Protein AF-A0ABD5NK66-F1 (afdb_monomer_lite)

Structure (mmCIF, N/CA/C/O backbone):
data_AF-A0ABD5NK66-F1
#
_entry.id   AF-A0ABD5NK66-F1
#
loop_
_atom_site.group_PDB
_atom_site.id
_atom_site.type_symbol
_atom_site.label_atom_id
_atom_site.label_alt_id
_atom_site.label_comp_id
_atom_site.label_asym_id
_atom_site.label_entity_id
_atom_site.label_seq_id
_atom_site.pdbx_PDB_ins_code
_atom_site.Cartn_x
_atom_site.Cartn_y
_atom_site.Cartn_z
_atom_site.occupancy
_atom_site.B_iso_or_equiv
_atom_site.auth_seq_id
_atom_site.auth_comp_id
_atom_site.auth_asym_id
_atom_site.auth_atom_id
_atom_site.pdbx_PDB_model_num
ATOM 1 N N . MET A 1 1 ? -18.539 -14.019 -8.084 1.00 31.59 1 MET A N 1
ATOM 2 C CA . MET A 1 1 ? -19.326 -12.933 -7.463 1.00 31.59 1 MET A CA 1
ATOM 3 C C . MET A 1 1 ? -18.930 -11.621 -8.118 1.00 31.59 1 MET A C 1
ATOM 5 O O . MET A 1 1 ? -17.747 -11.312 -8.158 1.00 31.59 1 MET A O 1
ATOM 9 N N . LYS A 1 2 ? -19.891 -10.940 -8.753 1.00 26.73 2 LYS A N 1
ATOM 10 C CA . LYS A 1 2 ? -19.693 -9.673 -9.468 1.00 26.73 2 LYS A CA 1
ATOM 11 C C . LYS A 1 2 ? -19.693 -8.529 -8.450 1.00 26.73 2 LYS A C 1
ATOM 13 O O . LYS A 1 2 ? -20.756 -8.149 -7.978 1.00 26.73 2 LYS A O 1
ATOM 18 N N . GLY A 1 3 ? -18.514 -8.020 -8.106 1.00 28.48 3 GLY A N 1
ATOM 19 C CA . GLY A 1 3 ? -18.370 -6.742 -7.409 1.00 28.48 3 GLY A CA 1
ATOM 20 C C . GLY A 1 3 ? -18.445 -5.603 -8.421 1.00 28.48 3 GLY A C 1
ATOM 21 O O . GLY A 1 3 ? -17.411 -5.103 -8.861 1.00 28.48 3 GLY A O 1
ATOM 22 N N . ASP A 1 4 ? -19.660 -5.243 -8.839 1.00 28.89 4 ASP A N 1
ATOM 23 C CA . ASP A 1 4 ? -19.912 -3.992 -9.558 1.00 28.89 4 ASP A CA 1
ATOM 24 C C . ASP A 1 4 ? -19.890 -2.844 -8.540 1.00 28.89 4 ASP A C 1
ATOM 26 O O . ASP A 1 4 ? -20.921 -2.417 -8.020 1.00 28.89 4 ASP A O 1
ATOM 30 N N . TYR A 1 5 ? -18.694 -2.338 -8.238 1.00 35.97 5 TYR A N 1
ATOM 31 C CA . TYR A 1 5 ? -18.551 -1.051 -7.566 1.00 35.97 5 TYR A CA 1
ATOM 32 C C . TYR A 1 5 ? -19.093 0.022 -8.516 1.00 35.97 5 TYR A C 1
ATOM 34 O O . TYR A 1 5 ? -18.533 0.249 -9.589 1.00 35.97 5 TYR A O 1
ATOM 42 N N . ARG A 1 6 ? -20.224 0.649 -8.174 1.00 32.22 6 ARG A N 1
ATOM 43 C CA . ARG A 1 6 ? -20.802 1.749 -8.960 1.00 32.22 6 ARG A CA 1
ATOM 44 C C . ARG A 1 6 ? -19.781 2.889 -9.057 1.00 32.22 6 ARG A C 1
ATOM 46 O O . ARG A 1 6 ? -19.535 3.596 -8.090 1.00 32.22 6 ARG A O 1
ATOM 53 N N . TRP A 1 7 ? -19.221 3.079 -10.250 1.00 38.22 7 TRP A N 1
ATOM 54 C CA . TRP A 1 7 ? -18.174 4.059 -10.592 1.00 38.22 7 TRP A CA 1
ATOM 55 C C . TRP A 1 7 ? -18.632 5.528 -10.630 1.00 38.22 7 TRP A C 1
ATOM 57 O O . TRP A 1 7 ? -17.905 6.379 -11.137 1.00 38.22 7 TRP A O 1
ATOM 67 N N . TRP A 1 8 ? -19.822 5.848 -10.125 1.00 30.81 8 TRP A N 1
ATOM 68 C CA . TRP A 1 8 ? -20.395 7.187 -10.243 1.00 30.81 8 TRP A CA 1
ATOM 69 C C . TRP A 1 8 ? -20.336 7.932 -8.910 1.00 30.81 8 TRP A C 1
ATOM 71 O O . TRP A 1 8 ? -20.695 7.351 -7.885 1.00 30.81 8 TRP A O 1
ATOM 81 N N . PRO A 1 9 ? -1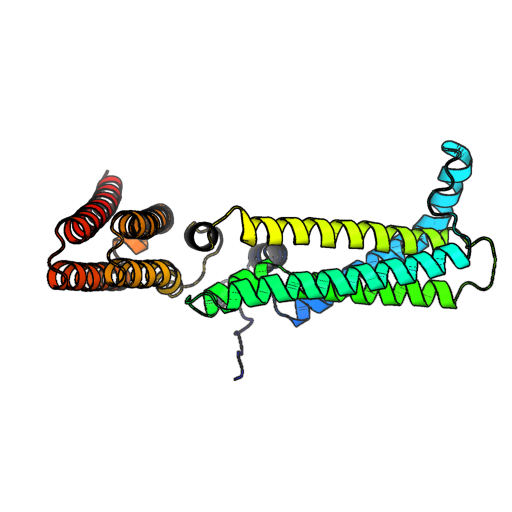9.941 9.218 -8.896 1.00 36.47 9 PRO A N 1
ATOM 82 C CA . PRO A 1 9 ? -20.155 10.055 -7.729 1.00 36.47 9 PRO A CA 1
ATOM 83 C C . PRO A 1 9 ? -21.669 10.179 -7.521 1.00 36.47 9 PRO A C 1
ATOM 85 O O . PRO A 1 9 ? -22.351 10.882 -8.266 1.00 36.47 9 PRO A O 1
ATOM 88 N N . MET A 1 10 ? -22.220 9.471 -6.531 1.00 36.56 10 MET A N 1
ATOM 89 C CA . MET A 1 10 ? -23.572 9.747 -6.046 1.00 36.56 10 MET A CA 1
ATOM 90 C C . MET A 1 10 ? -23.524 11.039 -5.237 1.00 36.56 10 MET A C 1
ATOM 92 O O . MET A 1 10 ? -23.364 11.058 -4.026 1.00 36.56 10 MET A O 1
ATOM 96 N N . GLY A 1 11 ? -23.604 12.124 -5.994 1.00 35.66 11 GLY A N 1
ATOM 97 C CA . GLY A 1 11 ? -23.696 13.500 -5.547 1.00 35.66 11 GLY A CA 1
ATOM 98 C C . GLY A 1 11 ? -24.216 14.369 -6.687 1.00 35.66 11 GLY A C 1
ATOM 99 O O . GLY A 1 11 ? -23.729 15.473 -6.889 1.00 35.66 11 GLY A O 1
ATOM 100 N N . VAL A 1 12 ? -25.175 13.866 -7.473 1.00 36.12 12 VAL A N 1
ATOM 101 C CA . VAL A 1 12 ? -25.980 14.716 -8.358 1.00 36.12 12 VAL A CA 1
ATOM 102 C C . VAL A 1 12 ? -27.092 15.306 -7.492 1.00 36.12 12 VAL A C 1
ATOM 104 O O . VAL A 1 12 ? -28.223 14.831 -7.496 1.00 36.12 12 VAL A O 1
ATOM 107 N N . ARG A 1 13 ? -26.744 16.304 -6.673 1.00 39.62 13 ARG A N 1
ATOM 108 C CA . ARG A 1 13 ? -27.726 17.307 -6.252 1.00 39.62 13 ARG A CA 1
ATOM 109 C C . ARG A 1 13 ? -27.809 18.331 -7.377 1.00 39.62 13 ARG A C 1
ATOM 111 O O . ARG A 1 13 ? -26.791 18.686 -7.961 1.00 39.62 13 ARG A O 1
ATOM 118 N N . GLU A 1 14 ? -29.025 18.734 -7.711 1.00 38.22 14 GLU A N 1
ATOM 119 C CA . GLU A 1 14 ? -29.340 19.711 -8.753 1.00 38.22 14 GLU A CA 1
ATOM 120 C C . GLU A 1 14 ? -28.527 21.003 -8.554 1.00 38.22 14 GLU A C 1
ATOM 122 O O . GLU A 1 14 ? -28.827 21.833 -7.703 1.00 38.22 14 GLU A O 1
ATOM 127 N N . GLY A 1 15 ? -27.439 21.139 -9.309 1.00 44.19 15 GLY A N 1
ATOM 128 C CA . GLY A 1 15 ? -26.499 22.253 -9.224 1.00 44.19 15 GLY A CA 1
ATOM 129 C C . GLY A 1 15 ? -25.172 21.829 -9.840 1.00 44.19 15 GLY A C 1
ATOM 130 O O . GLY A 1 15 ? -24.575 20.861 -9.389 1.00 44.19 15 GLY A O 1
ATOM 131 N N . GLY A 1 16 ? -24.771 22.497 -10.926 1.00 43.53 16 GLY A N 1
ATOM 132 C CA . GLY A 1 16 ? -23.663 22.141 -11.824 1.00 43.53 16 GLY A CA 1
ATOM 133 C C . GLY A 1 16 ? -22.494 21.363 -11.206 1.00 43.53 16 GLY A C 1
ATOM 134 O O . GLY A 1 16 ? -21.946 21.746 -10.178 1.00 43.53 16 GLY A O 1
ATOM 135 N N . VAL A 1 17 ? -22.082 20.289 -11.887 1.00 50.88 17 VAL A N 1
ATOM 136 C CA . VAL A 1 17 ? -20.908 19.485 -11.525 1.00 50.88 17 VAL A CA 1
ATOM 137 C C . VAL A 1 17 ? -19.682 20.394 -11.443 1.00 50.88 17 VAL A C 1
ATOM 139 O O . VAL A 1 17 ? -19.185 20.871 -12.465 1.00 50.88 17 VAL A O 1
ATOM 142 N N . ASP A 1 18 ? -19.178 20.618 -10.231 1.00 62.84 18 ASP A N 1
ATOM 143 C CA . ASP A 1 18 ? -17.905 21.298 -10.027 1.00 62.84 18 ASP A CA 1
ATOM 144 C C . ASP A 1 18 ? -16.766 20.366 -10.465 1.00 62.84 18 ASP A C 1
ATOM 146 O O . ASP A 1 18 ? -16.257 19.530 -9.712 1.00 62.84 18 ASP A O 1
ATOM 150 N N . VAL A 1 19 ? -16.388 20.499 -11.736 1.00 60.00 19 VAL A N 1
ATOM 151 C CA . VAL A 1 19 ? -15.352 19.701 -12.404 1.00 60.00 19 VAL A CA 1
ATOM 152 C C . VAL A 1 19 ? -14.024 19.739 -11.636 1.00 60.00 19 VAL A C 1
ATOM 154 O O . VAL A 1 19 ? -13.287 18.750 -11.649 1.00 60.00 19 VAL A O 1
ATOM 157 N N . LYS A 1 20 ? -13.719 20.830 -10.916 1.00 61.47 20 LYS A N 1
ATOM 158 C CA . LYS A 1 20 ? -12.489 20.933 -10.115 1.00 61.47 20 LYS A CA 1
ATOM 159 C C . LYS A 1 20 ? -12.523 20.006 -8.906 1.00 61.47 20 LYS A C 1
ATOM 161 O O . LYS A 1 20 ? -11.521 19.347 -8.626 1.00 61.47 20 LYS A O 1
ATOM 166 N N . ASN A 1 21 ? -13.666 19.900 -8.232 1.00 64.25 21 ASN A N 1
ATOM 167 C CA . ASN A 1 21 ? -13.828 18.986 -7.103 1.00 64.25 21 ASN A CA 1
ATOM 168 C C . ASN A 1 21 ? -13.815 17.525 -7.560 1.00 64.25 21 ASN A C 1
ATOM 170 O O . ASN A 1 21 ? -13.152 16.700 -6.932 1.00 64.25 21 ASN A O 1
ATOM 174 N N . VAL A 1 22 ? -14.428 17.214 -8.706 1.00 65.19 22 VAL A N 1
ATOM 175 C CA . VAL A 1 22 ? -14.367 15.864 -9.295 1.00 65.19 22 VAL A CA 1
ATOM 176 C C . VAL A 1 22 ? -12.927 15.474 -9.637 1.00 65.19 22 VAL A C 1
ATOM 178 O O . VAL A 1 22 ? -12.486 14.384 -9.273 1.00 65.19 22 VAL A O 1
ATOM 181 N N . PHE A 1 23 ? -12.164 16.364 -10.279 1.00 68.88 23 PHE A N 1
ATOM 182 C CA . PHE A 1 23 ? -10.768 16.091 -10.624 1.00 68.88 23 PHE A CA 1
ATOM 183 C C . PHE A 1 23 ? -9.874 15.963 -9.386 1.00 68.88 23 PHE A C 1
ATOM 185 O O . PHE A 1 23 ? -9.045 15.060 -9.326 1.00 68.88 23 PHE A O 1
ATOM 192 N N . ARG A 1 24 ? -10.061 16.818 -8.372 1.00 70.31 24 ARG A N 1
ATOM 193 C CA . ARG A 1 24 ? -9.312 16.746 -7.109 1.00 70.31 24 ARG A CA 1
ATOM 194 C C . ARG A 1 24 ? -9.563 15.424 -6.384 1.00 70.31 24 ARG A C 1
ATOM 196 O O . ARG A 1 24 ? -8.605 14.767 -5.987 1.00 70.31 24 ARG A O 1
ATOM 203 N N . VAL A 1 25 ? -10.824 15.009 -6.252 1.00 63.12 25 VAL A N 1
ATOM 204 C CA . VAL A 1 25 ? -11.190 13.724 -5.632 1.00 63.12 25 VAL A CA 1
ATOM 205 C C . VAL A 1 25 ? -10.627 12.558 -6.440 1.00 63.12 25 VAL A C 1
ATOM 207 O O . VAL A 1 25 ? -10.070 11.622 -5.869 1.00 63.12 25 VAL A O 1
ATOM 210 N N . TRP A 1 26 ? -10.706 12.625 -7.770 1.00 68.31 26 TRP A N 1
ATOM 211 C CA . TRP A 1 26 ? -10.137 11.605 -8.646 1.00 68.31 26 TRP A CA 1
ATOM 212 C C . TRP A 1 26 ? -8.611 11.508 -8.514 1.00 68.31 26 TRP A C 1
ATOM 214 O O . TRP A 1 26 ? -8.086 10.410 -8.355 1.00 68.31 26 TRP A O 1
ATOM 224 N N . ALA A 1 27 ? -7.902 12.638 -8.495 1.00 66.88 27 ALA A N 1
ATOM 225 C CA . ALA A 1 27 ? -6.451 12.693 -8.331 1.00 66.88 27 ALA A CA 1
ATOM 226 C C . ALA A 1 27 ? -6.002 12.202 -6.946 1.00 66.88 27 ALA A C 1
ATOM 228 O O . ALA A 1 27 ? -5.020 11.473 -6.844 1.00 66.88 27 ALA A O 1
ATOM 229 N N . LEU A 1 28 ? -6.740 12.536 -5.884 1.00 63.66 28 LEU A N 1
ATOM 230 C CA . LEU A 1 28 ? -6.479 12.040 -4.528 1.00 63.66 28 LEU A CA 1
ATOM 231 C C . LEU A 1 28 ? -6.711 10.529 -4.416 1.00 63.66 28 LEU A C 1
ATOM 233 O O . LEU A 1 28 ? -5.889 9.818 -3.836 1.00 63.66 28 LEU A O 1
ATOM 237 N N . ARG A 1 29 ? -7.790 10.017 -5.019 1.00 62.88 29 ARG A N 1
ATOM 238 C CA . ARG A 1 29 ? -8.051 8.572 -5.103 1.00 62.88 29 ARG A CA 1
ATOM 239 C C . ARG A 1 29 ? -6.977 7.857 -5.925 1.00 62.88 29 ARG A C 1
ATOM 241 O O . ARG A 1 29 ? -6.483 6.818 -5.495 1.00 62.88 29 ARG A O 1
ATOM 248 N N . ALA A 1 30 ? -6.552 8.444 -7.047 1.00 65.38 30 ALA A N 1
ATOM 249 C CA . ALA A 1 30 ? -5.428 7.971 -7.855 1.00 65.38 30 ALA A CA 1
ATOM 250 C C . ALA A 1 30 ? -4.125 7.912 -7.040 1.00 65.38 30 ALA A C 1
ATOM 252 O O . ALA A 1 30 ? -3.440 6.890 -7.018 1.00 65.38 30 ALA A O 1
ATOM 253 N N . TRP A 1 31 ? -3.820 8.980 -6.302 1.00 62.09 31 TRP A N 1
ATOM 254 C CA . TRP A 1 31 ? -2.642 9.077 -5.446 1.00 62.09 31 TRP A CA 1
ATOM 255 C C . TRP A 1 31 ? -2.621 7.996 -4.357 1.00 62.09 31 TRP A C 1
ATOM 257 O O . TRP A 1 31 ? -1.609 7.307 -4.188 1.00 62.09 31 TRP A O 1
ATOM 267 N N . LYS A 1 32 ? -3.755 7.790 -3.673 1.00 58.72 32 LYS A N 1
ATOM 268 C CA . LYS A 1 32 ? -3.901 6.795 -2.598 1.00 58.72 32 LYS A CA 1
ATOM 269 C C . LYS A 1 32 ? -4.143 5.355 -3.092 1.00 58.72 32 LYS A C 1
ATOM 271 O O . LYS A 1 32 ? -4.262 4.464 -2.262 1.00 58.72 32 LYS A O 1
ATOM 276 N N . GLY A 1 33 ? -4.181 5.081 -4.401 1.00 58.09 33 GLY A N 1
ATOM 277 C CA . GLY A 1 33 ? -4.367 3.712 -4.920 1.00 58.09 33 GLY A CA 1
ATOM 278 C C . GLY A 1 33 ? -5.821 3.215 -4.964 1.00 58.09 33 GLY A C 1
ATOM 279 O O . GLY A 1 33 ? -6.067 2.050 -5.274 1.00 58.09 33 GLY A O 1
ATOM 280 N N . LEU A 1 34 ? -6.790 4.087 -4.671 1.00 64.00 34 LEU A N 1
ATOM 281 C CA . LEU A 1 34 ? -8.223 3.783 -4.581 1.00 64.00 34 LEU A CA 1
ATOM 282 C C . LEU A 1 34 ? -8.890 3.856 -5.964 1.00 64.00 34 LEU A C 1
ATOM 284 O O . LEU A 1 34 ? -9.749 4.699 -6.227 1.00 64.00 34 LEU A O 1
ATOM 288 N N . TYR A 1 35 ? -8.447 3.004 -6.885 1.00 67.75 35 TYR A N 1
ATOM 289 C CA . TYR A 1 35 ? -8.928 2.971 -8.266 1.00 67.75 35 TYR A CA 1
ATOM 290 C C . TYR A 1 35 ? -9.104 1.535 -8.786 1.00 67.75 35 TYR A C 1
ATOM 292 O O . TYR A 1 35 ? -8.644 0.562 -8.186 1.00 67.75 35 TYR A O 1
ATOM 300 N N . SER A 1 36 ? -9.787 1.392 -9.929 1.00 69.81 36 SER A N 1
ATOM 301 C CA . SER A 1 36 ? -10.088 0.082 -10.524 1.00 69.81 36 SER A CA 1
ATOM 302 C C . SER A 1 36 ? -8.825 -0.706 -10.866 1.00 69.81 36 SER A C 1
ATOM 304 O O . SER A 1 36 ? -7.799 -0.140 -11.241 1.00 69.81 36 SER A O 1
ATOM 306 N N . ARG A 1 37 ? -8.916 -2.039 -10.859 1.00 72.56 37 ARG A N 1
ATOM 307 C CA . ARG A 1 37 ? -7.818 -2.907 -11.326 1.00 72.56 37 ARG A CA 1
ATOM 308 C C . ARG A 1 37 ? -7.348 -2.532 -12.739 1.00 72.56 37 ARG A C 1
ATOM 310 O O . ARG A 1 37 ? -6.151 -2.507 -13.004 1.00 72.56 37 ARG A O 1
ATOM 317 N N . TRP A 1 38 ? -8.290 -2.180 -13.615 1.00 74.69 38 TRP A N 1
ATOM 318 C CA . TRP A 1 38 ? -8.017 -1.726 -14.981 1.00 74.69 38 TRP A CA 1
ATOM 319 C C . TRP A 1 38 ? -7.269 -0.395 -15.030 1.00 74.69 38 TRP A C 1
ATOM 321 O O . TRP A 1 38 ? -6.354 -0.248 -15.833 1.00 74.69 38 TRP A O 1
ATOM 331 N N . MET A 1 39 ? -7.611 0.547 -14.150 1.00 77.19 39 MET A N 1
ATOM 332 C CA . MET A 1 39 ? -6.903 1.820 -14.031 1.00 77.19 39 MET A CA 1
ATOM 333 C C . MET A 1 39 ? -5.476 1.600 -13.528 1.00 77.19 39 MET A C 1
ATOM 335 O O . MET A 1 39 ? -4.551 2.177 -14.080 1.00 77.19 39 MET A O 1
ATOM 339 N N . GLY A 1 40 ? -5.271 0.709 -12.554 1.00 78.12 40 GLY A N 1
ATOM 340 C CA . GLY A 1 40 ? -3.926 0.346 -12.094 1.00 78.12 40 GLY A CA 1
ATOM 341 C C . GLY A 1 40 ? -3.061 -0.230 -13.200 1.00 78.12 40 GLY A C 1
ATOM 342 O O . GLY A 1 40 ? -1.926 0.200 -13.389 1.00 78.12 40 GLY A O 1
ATOM 343 N N . LEU A 1 41 ? -3.625 -1.156 -13.976 1.00 84.44 41 LEU A N 1
ATOM 344 C CA . LEU A 1 41 ? -2.951 -1.721 -15.139 1.00 84.44 41 LEU A CA 1
ATOM 345 C C . LEU A 1 41 ? -2.621 -0.636 -16.171 1.00 84.44 41 LEU A C 1
ATOM 347 O O . LEU A 1 41 ? -1.486 -0.561 -16.635 1.00 84.44 41 LEU A O 1
ATOM 351 N N . PHE A 1 42 ? -3.585 0.232 -16.488 1.00 86.75 42 PHE A N 1
ATOM 352 C CA . PHE A 1 42 ? -3.388 1.343 -17.415 1.00 86.75 42 PHE A CA 1
ATOM 353 C C . PHE A 1 42 ? -2.284 2.299 -16.947 1.00 86.75 42 PHE A C 1
ATOM 355 O O . PHE A 1 42 ? -1.414 2.648 -17.743 1.00 86.75 42 PHE A O 1
ATOM 362 N N . LEU A 1 43 ? -2.280 2.688 -15.669 1.00 86.69 43 LEU A N 1
ATOM 363 C CA . LEU A 1 43 ? -1.278 3.582 -15.086 1.00 86.69 43 LEU A CA 1
ATOM 364 C C . LEU A 1 43 ? 0.121 2.962 -15.134 1.00 86.69 43 LEU A C 1
ATOM 366 O O . LEU A 1 43 ? 1.058 3.617 -15.586 1.00 86.69 43 LEU A O 1
ATOM 370 N N . GLY A 1 44 ? 0.254 1.690 -14.747 1.00 87.62 44 GLY A N 1
ATOM 371 C CA . GLY A 1 44 ? 1.535 0.983 -14.760 1.00 87.62 44 GLY A CA 1
ATOM 372 C C . GLY A 1 44 ? 2.108 0.840 -16.171 1.00 87.62 44 GLY A C 1
ATOM 373 O O . GLY A 1 44 ? 3.273 1.163 -16.410 1.00 87.62 44 GLY A O 1
ATOM 374 N N . VAL A 1 45 ? 1.274 0.427 -17.133 1.00 91.94 45 VAL A N 1
ATOM 375 C CA . VAL A 1 45 ? 1.665 0.337 -18.551 1.00 91.94 45 VAL A CA 1
ATOM 376 C C . VAL A 1 45 ? 2.042 1.711 -19.107 1.00 91.94 45 VAL A C 1
ATOM 378 O O . VAL A 1 45 ? 3.081 1.849 -19.753 1.00 91.94 45 VAL A O 1
ATOM 381 N N . SER A 1 46 ? 1.231 2.736 -18.836 1.00 92.69 46 SER A N 1
ATOM 382 C CA . SER A 1 46 ? 1.475 4.100 -19.317 1.00 92.69 46 SER A CA 1
ATOM 383 C C . SER A 1 46 ? 2.779 4.662 -18.765 1.00 92.69 46 SER A C 1
ATOM 385 O O . SER A 1 46 ? 3.546 5.255 -19.517 1.00 92.69 46 SER A O 1
ATOM 387 N N . LEU A 1 47 ? 3.079 4.429 -17.485 1.00 92.06 47 LEU A N 1
ATOM 388 C CA . LEU A 1 47 ? 4.332 4.865 -16.873 1.00 92.06 47 LEU A CA 1
ATOM 389 C C . LEU A 1 47 ? 5.552 4.226 -17.554 1.00 92.06 47 LEU A C 1
ATOM 391 O O . LEU A 1 47 ? 6.506 4.932 -17.875 1.00 92.06 47 LEU A O 1
ATOM 395 N N . ALA A 1 48 ? 5.511 2.917 -17.829 1.00 94.06 48 ALA A N 1
ATOM 396 C CA . ALA A 1 48 ? 6.593 2.221 -18.529 1.00 94.06 48 ALA A CA 1
ATOM 397 C C . ALA A 1 48 ? 6.796 2.766 -19.950 1.00 94.06 48 ALA A C 1
ATOM 399 O O . ALA A 1 48 ? 7.923 3.037 -20.362 1.00 94.06 48 ALA A O 1
ATOM 400 N N . LEU A 1 49 ? 5.703 2.979 -20.688 1.00 94.75 49 LEU A N 1
ATOM 401 C CA . LEU A 1 49 ? 5.750 3.545 -22.036 1.00 94.75 49 LEU A CA 1
ATOM 402 C C . LEU A 1 49 ? 6.294 4.975 -22.042 1.00 94.75 49 LEU A C 1
ATOM 404 O O . LEU A 1 49 ? 7.140 5.295 -22.874 1.00 94.75 49 LEU A O 1
ATOM 408 N N . LEU A 1 50 ? 5.846 5.819 -21.110 1.00 94.25 50 LEU A N 1
ATOM 409 C CA . LEU A 1 50 ? 6.304 7.201 -20.987 1.00 94.25 50 LEU A CA 1
ATOM 410 C C . LEU A 1 50 ? 7.790 7.266 -20.640 1.00 94.25 50 LEU A C 1
ATOM 412 O O . LEU A 1 50 ? 8.522 8.001 -21.295 1.00 94.25 50 LEU A O 1
ATOM 416 N N . LEU A 1 51 ? 8.257 6.471 -19.673 1.00 92.12 51 LEU A N 1
ATOM 417 C CA . LEU A 1 51 ? 9.677 6.419 -19.312 1.00 92.12 51 LEU A CA 1
ATOM 418 C C . LEU A 1 51 ? 10.539 5.861 -20.448 1.00 92.12 51 LEU A C 1
ATOM 420 O O . LEU A 1 51 ? 11.612 6.398 -20.722 1.00 92.12 51 LEU A O 1
ATOM 424 N N . GLY A 1 52 ? 10.059 4.833 -21.151 1.00 90.19 52 GLY A N 1
ATOM 425 C CA . GLY A 1 52 ? 10.730 4.291 -22.329 1.00 90.19 52 GLY A CA 1
ATOM 426 C C . GLY A 1 52 ? 10.832 5.314 -23.464 1.00 90.19 52 GLY A C 1
ATOM 427 O O . GLY A 1 52 ? 11.913 5.524 -24.010 1.00 90.19 52 GLY A O 1
ATOM 428 N N . ALA A 1 53 ? 9.733 6.000 -23.790 1.00 91.62 53 ALA A N 1
ATOM 429 C CA . ALA A 1 53 ? 9.709 7.044 -24.813 1.00 91.62 53 ALA A CA 1
ATOM 430 C C . ALA A 1 53 ? 10.595 8.236 -24.427 1.00 91.62 53 ALA A C 1
ATOM 432 O O . ALA A 1 53 ? 11.374 8.720 -25.244 1.00 91.62 53 ALA A O 1
ATOM 433 N N . PHE A 1 54 ? 10.524 8.672 -23.171 1.00 91.06 54 PHE A N 1
ATOM 434 C CA . PHE A 1 54 ? 11.353 9.744 -22.634 1.00 91.06 54 PHE A CA 1
ATOM 435 C C . PHE A 1 54 ? 12.845 9.403 -22.711 1.00 91.06 54 PHE A C 1
ATOM 437 O O . PHE A 1 54 ? 13.629 10.196 -23.232 1.00 91.06 54 PHE A O 1
ATOM 444 N N . GLY A 1 55 ? 13.238 8.202 -22.276 1.00 87.31 55 GLY A N 1
ATOM 445 C CA . GLY A 1 55 ? 14.619 7.728 -22.379 1.00 87.31 55 GLY A CA 1
ATOM 446 C C . GLY A 1 55 ? 15.096 7.612 -23.828 1.00 87.31 55 GLY A C 1
ATOM 447 O O . GLY A 1 55 ? 16.228 7.979 -24.133 1.00 87.31 55 GLY A O 1
ATOM 448 N N . TYR A 1 56 ? 14.232 7.166 -24.742 1.00 88.19 56 TYR A N 1
ATOM 449 C CA . TYR A 1 56 ? 14.551 7.100 -26.168 1.00 88.19 56 TYR A CA 1
ATOM 450 C C . TYR A 1 56 ? 14.791 8.493 -26.772 1.00 88.19 56 TYR A C 1
ATOM 452 O O . TYR A 1 56 ? 15.783 8.700 -27.470 1.00 88.19 56 TYR A O 1
ATOM 460 N N . LEU A 1 57 ? 13.918 9.461 -26.467 1.00 90.00 57 LEU A N 1
ATOM 461 C CA . LEU A 1 57 ? 14.005 10.836 -26.971 1.00 90.00 57 LEU A CA 1
ATOM 462 C C . LEU A 1 57 ? 15.209 11.598 -26.404 1.00 90.00 57 LEU A C 1
ATOM 464 O O . LEU A 1 57 ? 15.869 12.330 -27.138 1.00 90.00 57 LEU A O 1
ATOM 468 N N . LEU A 1 58 ? 15.511 11.424 -25.115 1.00 86.94 58 LEU A N 1
ATOM 469 C CA . LEU A 1 58 ? 16.641 12.096 -24.469 1.00 86.94 58 LEU A CA 1
ATOM 470 C C . LEU A 1 58 ? 17.982 11.398 -24.685 1.00 86.94 58 LEU A C 1
ATOM 472 O O . LEU A 1 58 ? 19.020 12.031 -24.511 1.00 86.94 58 LEU A O 1
ATOM 476 N N . GLY A 1 59 ? 17.987 10.125 -25.078 1.00 82.44 59 GLY A N 1
ATOM 477 C CA . GLY A 1 59 ? 19.200 9.330 -25.259 1.00 82.44 59 GLY A CA 1
ATOM 478 C C . GLY A 1 59 ? 20.297 9.994 -26.096 1.00 82.44 59 GLY A C 1
ATOM 479 O O . GLY A 1 59 ? 21.449 9.972 -25.663 1.00 82.44 59 GLY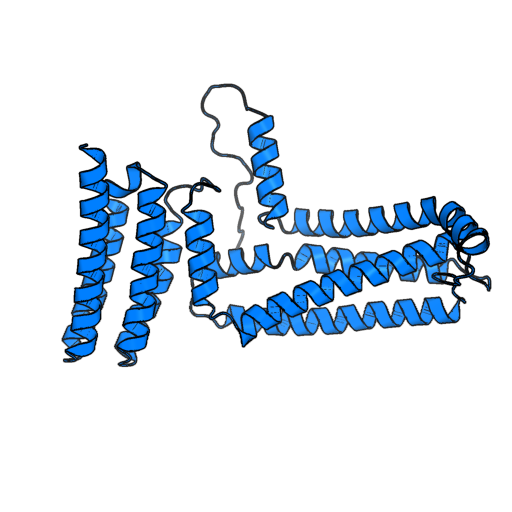 A O 1
ATOM 480 N N . PRO A 1 60 ? 19.992 10.620 -27.248 1.00 82.94 60 PRO A N 1
ATOM 481 C CA . PRO A 1 60 ? 20.990 11.342 -28.034 1.00 82.94 60 PRO A CA 1
ATOM 482 C C . PRO A 1 60 ? 21.589 12.548 -27.291 1.00 82.94 60 PRO A C 1
ATOM 484 O O . PRO A 1 60 ? 22.805 12.715 -27.281 1.00 82.94 60 PRO A O 1
ATOM 487 N N . ILE A 1 61 ? 20.748 13.346 -26.624 1.00 83.88 61 ILE A N 1
ATOM 488 C CA . ILE A 1 61 ? 21.150 14.565 -25.898 1.00 83.88 61 ILE A CA 1
ATOM 489 C C . ILE A 1 61 ? 22.006 14.198 -24.681 1.00 83.88 61 ILE A C 1
ATOM 491 O O . ILE A 1 61 ? 23.086 14.745 -24.468 1.00 83.88 61 ILE A O 1
ATOM 495 N N . VAL A 1 62 ? 21.541 13.223 -23.900 1.00 76.25 62 VAL A N 1
ATOM 496 C CA . VAL A 1 62 ? 22.237 12.717 -22.714 1.00 76.25 62 VAL A CA 1
ATOM 497 C C . VAL A 1 62 ? 23.537 12.022 -23.111 1.00 76.25 62 VAL A C 1
ATOM 499 O O . VAL A 1 62 ? 24.557 12.232 -22.466 1.00 76.25 62 VAL A O 1
ATOM 502 N N . GLY A 1 63 ? 23.539 11.244 -24.196 1.00 71.44 63 GLY A N 1
ATOM 503 C CA . GLY A 1 63 ? 24.745 10.597 -24.710 1.00 71.44 63 GLY A CA 1
ATOM 504 C C . GLY A 1 63 ? 25.823 11.591 -25.131 1.00 71.44 63 GLY A C 1
ATOM 505 O O . GLY A 1 63 ? 27.001 11.344 -24.878 1.00 71.44 63 GLY A O 1
ATOM 506 N N . GLN A 1 64 ? 25.429 12.723 -25.715 1.00 73.12 64 GLN A N 1
ATOM 507 C CA . GLN A 1 64 ? 26.349 13.807 -26.042 1.00 73.12 64 GLN A CA 1
ATOM 508 C C . GLN A 1 64 ? 26.901 14.472 -24.772 1.00 73.12 64 GLN A C 1
ATOM 510 O O . GLN A 1 64 ? 28.115 14.539 -24.590 1.00 73.12 64 GLN A O 1
ATOM 515 N N . PHE A 1 65 ? 26.024 14.858 -23.843 1.00 75.56 65 PHE A N 1
ATOM 516 C CA . PHE A 1 65 ? 26.412 15.512 -22.591 1.00 75.56 65 PHE A CA 1
ATOM 517 C C . PHE A 1 65 ? 27.321 14.640 -21.708 1.00 75.56 65 PHE A C 1
ATOM 519 O O . PHE A 1 65 ? 28.295 15.123 -21.136 1.00 75.56 65 PHE A O 1
ATOM 526 N N . ILE A 1 66 ? 27.038 13.338 -21.614 1.00 68.75 66 ILE A N 1
ATOM 527 C CA . ILE A 1 66 ? 27.830 12.388 -20.825 1.00 68.75 66 ILE A CA 1
ATOM 528 C C . ILE A 1 66 ? 29.237 12.212 -21.417 1.00 68.75 66 ILE A C 1
ATOM 530 O O . ILE A 1 66 ? 30.215 12.217 -20.664 1.00 68.75 66 ILE A O 1
ATOM 534 N N . ARG A 1 67 ? 29.350 12.091 -22.750 1.00 65.69 67 ARG A N 1
ATOM 535 C CA . ARG A 1 67 ? 30.645 11.952 -23.438 1.00 65.69 67 ARG A CA 1
ATOM 536 C C . ARG A 1 67 ? 31.491 13.216 -23.347 1.00 65.69 67 ARG A C 1
ATOM 538 O O . ARG A 1 67 ? 32.697 13.106 -23.163 1.00 65.69 67 ARG A O 1
ATOM 545 N N . GLU A 1 68 ? 30.873 14.384 -23.490 1.00 67.62 68 GLU A N 1
ATOM 546 C CA . GLU A 1 68 ? 31.583 15.666 -23.565 1.00 67.62 68 GLU A CA 1
ATOM 547 C C . GLU A 1 68 ? 31.860 16.285 -22.185 1.00 67.62 68 GLU A C 1
ATOM 549 O O . GLU A 1 68 ? 32.890 16.927 -22.005 1.00 67.62 68 GLU A O 1
ATOM 554 N N . GLY A 1 69 ? 30.967 16.097 -21.207 1.00 58.66 69 GLY A N 1
ATOM 555 C CA . GLY A 1 69 ? 31.005 16.830 -19.935 1.00 58.66 69 GLY A CA 1
ATOM 556 C C . GLY A 1 69 ? 31.450 16.030 -18.711 1.00 58.66 69 GLY A C 1
ATOM 557 O O . GLY A 1 69 ? 32.039 16.603 -17.799 1.00 58.66 69 GLY A O 1
ATOM 558 N N . LEU A 1 70 ? 31.159 14.725 -18.654 1.00 60.78 70 LEU A N 1
ATOM 559 C CA . LEU A 1 70 ? 31.351 13.930 -17.430 1.00 60.78 70 LEU A CA 1
ATOM 560 C C . LEU A 1 70 ? 32.364 12.792 -17.582 1.00 60.78 70 LEU A C 1
ATOM 562 O O . LEU A 1 70 ? 32.837 12.274 -16.572 1.00 60.78 70 LEU A O 1
ATOM 566 N N . SER A 1 71 ? 32.732 12.393 -18.807 1.00 59.59 71 SER A N 1
ATOM 567 C CA . SER A 1 71 ? 33.616 11.234 -19.072 1.00 59.59 71 SER A CA 1
ATOM 568 C C . SER A 1 71 ? 33.158 9.934 -18.378 1.00 59.59 71 SER A C 1
ATOM 570 O O . SER A 1 71 ? 33.930 8.996 -18.185 1.00 59.59 71 SER A O 1
ATOM 572 N N . LEU A 1 72 ? 31.878 9.860 -18.010 1.00 59.75 72 LEU A N 1
ATOM 573 C CA . LEU A 1 72 ? 31.246 8.687 -17.419 1.00 59.75 72 LEU A CA 1
ATOM 574 C C . LEU A 1 72 ? 30.704 7.803 -18.548 1.00 59.75 72 LEU A C 1
ATOM 576 O O . LEU A 1 72 ? 30.153 8.307 -19.513 1.00 59.75 72 LEU A O 1
ATOM 580 N N . ASN A 1 73 ? 30.808 6.480 -18.439 1.00 64.00 73 ASN A N 1
ATOM 581 C CA . ASN A 1 73 ? 30.238 5.541 -19.425 1.00 64.00 73 ASN A CA 1
ATOM 582 C C . ASN A 1 73 ? 28.891 4.957 -18.957 1.00 64.00 73 ASN A C 1
ATOM 584 O O . ASN A 1 73 ? 28.553 3.810 -19.239 1.00 64.00 73 ASN A O 1
ATOM 588 N N . ILE A 1 74 ? 28.105 5.737 -18.212 1.00 64.88 74 ILE A N 1
ATOM 589 C CA . ILE A 1 74 ? 26.813 5.282 -17.688 1.00 64.88 74 ILE A CA 1
ATOM 590 C C . ILE A 1 74 ? 25.828 5.152 -18.864 1.00 64.88 74 ILE A C 1
ATOM 592 O O . ILE A 1 74 ? 25.713 6.059 -19.686 1.00 64.88 74 ILE A O 1
ATOM 596 N N . PHE A 1 75 ? 25.134 4.011 -18.947 1.00 69.06 75 PHE A N 1
ATOM 597 C CA . PHE A 1 75 ? 24.201 3.632 -20.025 1.00 69.06 75 PHE A CA 1
ATOM 598 C C . PHE A 1 75 ? 24.822 3.350 -21.403 1.00 69.06 75 PHE A C 1
ATOM 600 O O . PHE A 1 75 ? 24.091 3.178 -22.383 1.00 69.06 75 PHE A O 1
ATOM 607 N N . ASN A 1 76 ? 26.152 3.270 -21.494 1.00 76.38 76 ASN A N 1
ATOM 608 C CA . ASN A 1 76 ? 26.842 2.784 -22.684 1.00 76.38 76 ASN A CA 1
ATOM 609 C C . ASN A 1 76 ? 27.042 1.270 -22.556 1.00 76.38 76 ASN A C 1
ATOM 611 O O . ASN A 1 76 ? 28.020 0.821 -21.969 1.00 76.38 76 ASN A O 1
ATOM 615 N N . PHE A 1 77 ? 26.072 0.502 -23.047 1.00 79.88 77 PHE A N 1
ATOM 616 C CA . PHE A 1 77 ? 26.076 -0.952 -22.925 1.00 79.88 77 PHE A CA 1
ATOM 617 C C . PHE A 1 77 ? 26.652 -1.619 -24.177 1.00 79.88 77 PHE A C 1
ATOM 619 O O . PHE A 1 77 ? 26.447 -1.182 -25.312 1.00 79.88 77 PHE A O 1
ATOM 626 N N . SER A 1 78 ? 27.323 -2.743 -23.990 1.00 87.06 78 SER A N 1
ATOM 627 C CA . SER A 1 78 ? 27.420 -3.786 -25.000 1.00 87.06 78 SER A CA 1
ATOM 628 C C . SER A 1 78 ? 26.083 -4.526 -25.114 1.00 87.06 78 SER A C 1
ATOM 630 O O . SER A 1 78 ? 25.211 -4.461 -24.243 1.00 87.06 78 SER A O 1
ATOM 632 N N . ARG A 1 79 ? 25.902 -5.258 -26.214 1.00 85.50 79 ARG A N 1
ATOM 633 C CA . ARG A 1 79 ? 24.699 -6.074 -26.409 1.00 85.50 79 ARG A CA 1
ATOM 634 C C . ARG A 1 79 ? 24.574 -7.150 -25.325 1.00 85.50 79 ARG A C 1
ATOM 636 O O . ARG A 1 79 ? 23.466 -7.414 -24.869 1.00 85.50 79 ARG A O 1
ATOM 643 N N . ASP A 1 80 ? 25.696 -7.722 -24.897 1.00 87.56 80 ASP A N 1
ATOM 644 C CA . ASP A 1 80 ? 25.725 -8.775 -23.879 1.00 87.56 80 ASP A CA 1
ATOM 645 C C . ASP A 1 80 ? 25.358 -8.223 -22.496 1.00 87.56 80 ASP A C 1
ATOM 647 O O . ASP A 1 80 ? 24.581 -8.842 -21.772 1.00 87.56 80 ASP A O 1
ATOM 651 N N . GLU A 1 81 ? 25.806 -7.007 -22.166 1.00 86.94 81 GLU A N 1
ATOM 652 C CA . GLU A 1 81 ? 25.375 -6.297 -20.954 1.00 86.94 81 GLU A CA 1
ATOM 653 C C . GLU A 1 81 ? 23.877 -5.971 -20.980 1.00 86.94 81 GLU A C 1
ATOM 655 O O . GLU A 1 81 ? 23.207 -6.085 -19.956 1.00 86.94 81 GLU A O 1
ATOM 660 N N . LEU A 1 82 ? 23.317 -5.621 -22.144 1.00 86.94 82 LEU A N 1
ATOM 661 C CA . LEU A 1 82 ? 21.880 -5.370 -22.284 1.00 86.94 82 LEU A CA 1
ATOM 662 C C . LEU A 1 82 ? 21.047 -6.659 -22.128 1.00 86.94 82 LEU A C 1
ATOM 664 O O . LEU A 1 82 ? 19.980 -6.633 -21.514 1.00 86.94 82 LEU A O 1
ATOM 668 N N . ILE A 1 83 ? 21.543 -7.794 -22.637 1.00 89.62 83 ILE A N 1
ATOM 669 C CA . ILE A 1 83 ? 20.940 -9.121 -22.418 1.00 89.62 83 ILE A CA 1
ATOM 670 C C . ILE A 1 83 ? 20.987 -9.484 -20.930 1.00 89.62 83 ILE A C 1
ATOM 672 O O . ILE A 1 83 ? 19.978 -9.912 -20.368 1.00 89.62 83 ILE A O 1
ATOM 676 N N . ALA A 1 84 ? 22.136 -9.285 -20.280 1.00 89.81 84 ALA A N 1
ATOM 677 C CA . ALA A 1 84 ? 22.283 -9.524 -18.850 1.00 89.81 84 ALA A CA 1
ATOM 678 C C . ALA A 1 84 ? 21.323 -8.644 -18.036 1.00 89.81 84 ALA A C 1
ATOM 680 O O . ALA A 1 84 ? 20.642 -9.142 -17.143 1.00 89.81 84 ALA A O 1
ATOM 681 N N . LEU A 1 85 ? 21.197 -7.362 -18.390 1.00 87.00 85 LEU A N 1
ATOM 682 C CA . LEU A 1 85 ? 20.275 -6.418 -17.757 1.00 87.00 85 LEU A CA 1
ATOM 683 C C . LEU A 1 85 ? 18.819 -6.878 -17.879 1.00 87.00 85 LEU A C 1
ATOM 685 O O . LEU A 1 85 ? 18.083 -6.844 -16.893 1.00 87.00 85 LEU A O 1
ATOM 689 N N . TRP A 1 86 ? 18.412 -7.356 -19.056 1.00 91.81 86 TRP A N 1
ATOM 690 C CA . TRP A 1 86 ? 17.084 -7.932 -19.262 1.00 91.81 86 TRP A CA 1
ATOM 691 C C . TRP A 1 86 ? 16.833 -9.150 -18.359 1.00 91.81 86 TRP A C 1
ATOM 693 O O . TRP A 1 86 ? 15.793 -9.230 -17.704 1.00 91.81 86 TRP A O 1
ATOM 703 N N . GLY A 1 87 ? 17.807 -10.061 -18.259 1.00 90.38 87 GLY A N 1
ATOM 704 C CA . GLY A 1 87 ? 17.728 -11.224 -17.371 1.00 90.38 87 GLY A CA 1
ATOM 705 C C . GLY A 1 87 ? 17.658 -10.845 -15.887 1.00 90.38 87 GLY A C 1
ATOM 706 O O . GLY A 1 87 ? 16.838 -11.390 -15.142 1.00 90.38 87 GLY A O 1
ATOM 707 N N . ILE A 1 88 ? 18.465 -9.870 -15.459 1.00 88.88 88 ILE A N 1
ATOM 708 C CA . ILE A 1 88 ? 18.452 -9.325 -14.094 1.00 88.88 88 ILE A CA 1
ATOM 709 C C . ILE A 1 88 ? 17.078 -8.731 -13.786 1.00 88.88 88 ILE A C 1
ATOM 711 O O . ILE A 1 88 ? 16.478 -9.077 -12.770 1.00 88.88 88 ILE A O 1
ATOM 715 N N . HIS A 1 89 ? 16.542 -7.898 -14.680 1.00 88.31 89 HIS A N 1
ATOM 716 C CA . HIS A 1 89 ? 15.230 -7.287 -14.505 1.00 88.31 89 HIS A CA 1
ATOM 717 C C . HIS A 1 89 ? 14.128 -8.346 -14.359 1.00 88.31 89 HIS A C 1
ATOM 719 O O . HIS A 1 89 ? 13.364 -8.303 -13.397 1.00 88.31 89 HIS A O 1
ATOM 725 N N . GLY A 1 90 ? 14.099 -9.357 -15.234 1.00 89.12 90 GLY A N 1
ATOM 726 C CA . GLY A 1 90 ? 13.160 -10.477 -15.122 1.00 89.12 90 GLY A CA 1
ATOM 727 C C . GLY A 1 90 ? 13.286 -11.252 -13.803 1.00 89.12 90 GLY A C 1
ATOM 728 O O . GLY A 1 90 ? 12.278 -11.612 -13.195 1.00 89.12 90 GLY A O 1
ATOM 729 N N . THR A 1 91 ? 14.512 -11.448 -13.316 1.00 88.56 91 THR A N 1
ATOM 730 C CA . THR A 1 91 ? 14.776 -12.131 -12.039 1.00 88.56 91 THR A CA 1
ATOM 731 C C . THR A 1 91 ? 14.250 -11.326 -10.851 1.00 88.56 91 THR A C 1
ATOM 733 O O . THR A 1 91 ? 13.585 -11.877 -9.974 1.00 88.56 91 THR A O 1
ATOM 736 N N . ILE A 1 92 ? 14.481 -10.011 -10.835 1.00 82.94 92 ILE A N 1
ATOM 737 C CA . ILE A 1 92 ? 13.979 -9.123 -9.779 1.00 82.94 92 ILE A CA 1
ATOM 738 C C . ILE A 1 92 ? 12.443 -9.134 -9.757 1.00 82.94 92 ILE A C 1
ATOM 740 O O . ILE A 1 92 ? 11.851 -9.174 -8.680 1.00 82.94 92 ILE A O 1
ATOM 744 N N . ILE A 1 93 ? 11.788 -9.162 -10.924 1.00 84.19 93 ILE A N 1
ATOM 745 C CA . ILE A 1 93 ? 10.325 -9.294 -11.010 1.00 84.19 93 ILE A CA 1
ATOM 746 C C . ILE A 1 93 ? 9.858 -10.594 -10.359 1.00 84.19 93 ILE A C 1
ATOM 748 O O . ILE A 1 93 ? 8.926 -10.568 -9.558 1.00 84.19 93 ILE A O 1
ATOM 752 N N . ALA A 1 94 ? 10.504 -11.719 -10.671 1.00 83.19 94 ALA A N 1
ATOM 753 C CA . ALA A 1 94 ? 10.144 -13.012 -10.099 1.00 83.19 94 ALA A CA 1
ATOM 754 C C . ALA A 1 94 ? 10.263 -13.007 -8.565 1.00 83.19 94 ALA A C 1
ATOM 756 O O . ALA A 1 94 ? 9.312 -13.377 -7.877 1.00 83.19 94 ALA A O 1
ATOM 757 N N . PHE A 1 95 ? 11.378 -12.507 -8.019 1.00 79.25 95 PHE A N 1
ATOM 758 C CA . PHE A 1 95 ? 11.542 -12.360 -6.568 1.00 79.25 95 PHE A CA 1
ATOM 759 C C . PHE A 1 95 ? 10.516 -11.401 -5.954 1.00 79.25 95 PHE A C 1
ATOM 761 O O . PHE A 1 95 ? 9.950 -11.700 -4.903 1.00 79.25 95 PHE A O 1
ATOM 768 N N . GLY A 1 96 ? 10.231 -10.278 -6.618 1.00 76.88 96 GLY A N 1
ATOM 769 C CA . GLY A 1 96 ? 9.230 -9.311 -6.172 1.00 76.88 96 GLY A CA 1
ATOM 770 C C . GLY A 1 96 ? 7.823 -9.909 -6.097 1.00 76.88 96 GLY A C 1
ATOM 771 O O . GLY A 1 96 ? 7.110 -9.672 -5.125 1.00 76.88 96 GLY A O 1
ATOM 772 N N . LEU A 1 97 ? 7.438 -10.735 -7.075 1.00 78.88 97 LEU A N 1
ATOM 773 C CA . LEU A 1 97 ? 6.155 -11.447 -7.073 1.00 78.88 97 LEU A CA 1
ATOM 774 C C . LEU A 1 97 ? 6.069 -12.478 -5.943 1.00 78.88 97 LEU A C 1
ATOM 776 O O . LEU A 1 97 ? 5.028 -12.581 -5.296 1.00 78.88 97 LEU A O 1
ATOM 780 N N . VAL A 1 98 ? 7.156 -13.203 -5.668 1.00 77.75 98 VAL A N 1
ATOM 781 C CA . VAL A 1 98 ? 7.224 -14.146 -4.542 1.00 77.75 98 VAL A CA 1
ATOM 782 C C . VAL A 1 98 ? 7.082 -13.409 -3.208 1.00 77.75 98 VAL A C 1
ATOM 784 O O . VAL A 1 98 ? 6.246 -13.787 -2.390 1.00 77.75 98 VAL A O 1
ATOM 787 N N . ALA A 1 99 ? 7.830 -12.320 -3.000 1.00 72.06 99 ALA A N 1
ATOM 788 C CA . ALA A 1 99 ? 7.733 -11.506 -1.787 1.00 72.06 99 ALA A CA 1
ATOM 789 C C . ALA A 1 99 ? 6.322 -10.925 -1.596 1.00 72.06 99 ALA A C 1
ATOM 791 O O . ALA A 1 99 ? 5.776 -10.956 -0.494 1.00 72.06 99 ALA A O 1
ATOM 792 N N . LEU A 1 100 ? 5.698 -10.455 -2.680 1.00 73.50 100 LEU A N 1
ATOM 793 C CA . LEU A 1 100 ? 4.326 -9.965 -2.643 1.00 73.50 100 LEU A CA 1
ATOM 794 C C . LEU A 1 100 ? 3.322 -11.085 -2.323 1.00 73.50 100 LEU A C 1
ATOM 796 O O . LEU A 1 100 ? 2.352 -10.841 -1.614 1.00 73.50 100 LEU A O 1
ATOM 800 N N . SER A 1 101 ? 3.559 -12.312 -2.795 1.00 71.56 101 SER A N 1
ATOM 801 C CA . SER A 1 101 ? 2.731 -13.468 -2.438 1.00 71.56 101 SER A CA 1
ATOM 802 C C . SER A 1 101 ? 2.828 -13.808 -0.952 1.00 71.56 101 SER A C 1
ATOM 804 O O . SER A 1 101 ? 1.812 -14.156 -0.356 1.00 71.56 101 SER A O 1
ATOM 806 N N . PHE A 1 102 ? 4.013 -13.700 -0.343 1.00 69.81 102 PHE A N 1
ATOM 807 C CA . PHE A 1 102 ? 4.159 -13.862 1.106 1.00 69.81 102 PHE A CA 1
ATOM 808 C C . PHE A 1 102 ? 3.409 -12.769 1.862 1.00 69.81 102 PHE A C 1
ATOM 810 O O . PHE A 1 102 ? 2.622 -13.091 2.744 1.00 69.81 102 PHE A O 1
ATOM 817 N N . ALA A 1 103 ? 3.568 -11.505 1.457 1.00 68.69 103 ALA A N 1
ATOM 818 C CA . ALA A 1 103 ? 2.817 -10.390 2.032 1.00 68.69 103 ALA A CA 1
ATOM 819 C C . ALA A 1 103 ? 1.303 -10.618 1.941 1.00 68.69 103 ALA A C 1
ATOM 821 O O . ALA A 1 103 ? 0.574 -10.403 2.903 1.00 68.69 103 ALA A O 1
ATOM 822 N N . TRP A 1 104 ? 0.832 -11.091 0.785 1.00 67.94 104 TRP A N 1
ATOM 823 C CA . TRP A 1 104 ? -0.576 -11.383 0.561 1.00 67.94 104 TRP A CA 1
ATOM 824 C C . TRP A 1 104 ? -1.087 -12.512 1.449 1.00 67.94 104 TRP A C 1
ATOM 826 O O . TRP A 1 104 ? -2.161 -12.379 2.023 1.00 67.94 104 TRP A O 1
ATOM 836 N N . ASN A 1 105 ? -0.323 -13.594 1.598 1.00 65.94 105 ASN A N 1
ATOM 837 C CA . ASN A 1 105 ? -0.698 -14.690 2.489 1.00 65.94 105 ASN A CA 1
ATOM 838 C C . ASN A 1 105 ? -0.743 -14.224 3.949 1.00 65.94 105 ASN A C 1
ATOM 840 O O . ASN A 1 105 ? -1.726 -14.480 4.632 1.00 65.94 105 ASN A O 1
ATOM 844 N N . SER A 1 106 ? 0.246 -13.443 4.390 1.00 64.69 106 SER A N 1
ATOM 845 C CA . SER A 1 106 ? 0.250 -12.867 5.737 1.00 64.69 106 SER A CA 1
ATOM 846 C C . SER A 1 106 ? -0.931 -11.930 5.999 1.00 64.69 106 SER A C 1
ATOM 848 O O . SER A 1 106 ? -1.374 -11.842 7.136 1.00 64.69 106 SER A O 1
ATOM 850 N N . ILE A 1 107 ? -1.448 -11.245 4.971 1.00 63.41 107 ILE A N 1
ATOM 851 C CA . ILE A 1 107 ? -2.627 -10.373 5.091 1.00 63.41 107 ILE A CA 1
ATOM 852 C C . ILE A 1 107 ? -3.940 -11.163 4.995 1.00 63.41 107 ILE A C 1
ATOM 854 O O . ILE A 1 107 ? -4.923 -10.828 5.648 1.00 63.41 107 ILE A O 1
ATOM 858 N N . ARG A 1 108 ? -3.984 -12.211 4.169 1.00 59.03 108 ARG A N 1
ATOM 859 C CA . ARG A 1 108 ? -5.189 -13.017 3.950 1.00 59.03 108 ARG A CA 1
ATOM 860 C C . ARG A 1 108 ? -5.562 -13.859 5.168 1.00 59.03 108 ARG A C 1
ATOM 862 O O . ARG A 1 108 ? -6.746 -14.088 5.383 1.00 59.03 108 ARG A O 1
ATOM 869 N N . ASP A 1 109 ? -4.571 -14.309 5.928 1.00 56.81 109 ASP A N 1
ATOM 870 C CA . ASP A 1 109 ? -4.784 -15.141 7.118 1.00 56.81 109 ASP A CA 1
ATOM 871 C C . ASP A 1 109 ? -5.184 -14.314 8.357 1.00 56.81 109 ASP A C 1
ATOM 873 O O . ASP A 1 109 ? -5.312 -14.848 9.457 1.00 56.81 109 ASP A O 1
ATOM 877 N N . ILE A 1 110 ? -5.403 -13.007 8.188 1.00 59.75 110 ILE A N 1
ATOM 878 C CA . ILE A 1 110 ? -5.915 -12.129 9.234 1.00 59.75 110 ILE A CA 1
ATOM 879 C C . ILE A 1 110 ? -7.434 -12.305 9.317 1.00 59.75 110 ILE A C 1
ATOM 881 O O . ILE A 1 110 ? -8.150 -12.077 8.342 1.00 59.75 110 ILE A O 1
ATOM 885 N N . GLU A 1 111 ? -7.941 -12.659 10.498 1.00 56.84 111 GLU A N 1
ATOM 886 C CA . GLU A 1 111 ? -9.378 -12.666 10.796 1.00 56.84 111 GLU A CA 1
ATOM 887 C C . GLU A 1 111 ? -9.929 -11.232 10.951 1.00 56.84 111 GLU A C 1
ATOM 889 O O . GLU A 1 111 ? -10.252 -10.779 12.058 1.00 56.84 111 GLU A O 1
ATOM 894 N N . THR A 1 112 ? -10.018 -10.528 9.823 1.00 60.38 112 THR A N 1
ATOM 895 C CA . THR A 1 112 ? -10.511 -9.152 9.678 1.00 60.38 112 THR A CA 1
ATOM 896 C C . THR A 1 112 ? -11.497 -9.068 8.511 1.00 60.38 112 THR A C 1
ATOM 898 O O . THR A 1 112 ? -11.510 -9.933 7.633 1.00 60.38 112 THR A O 1
ATOM 901 N N . ASP A 1 113 ? -12.323 -8.020 8.493 1.00 60.50 113 ASP A N 1
ATOM 902 C CA . ASP A 1 113 ? -13.270 -7.756 7.413 1.00 60.50 113 ASP A CA 1
ATOM 903 C C . ASP A 1 113 ? -12.586 -7.762 6.015 1.00 60.50 113 ASP A C 1
ATOM 905 O O . ASP A 1 113 ? -11.559 -7.091 5.815 1.00 60.50 113 ASP A O 1
ATOM 909 N N . PRO A 1 114 ? -13.136 -8.500 5.029 1.00 56.84 114 PRO A N 1
ATOM 910 C CA . PRO A 1 114 ? -12.632 -8.538 3.657 1.00 56.84 114 PRO A CA 1
ATOM 911 C C . PRO A 1 114 ? -12.468 -7.168 2.983 1.00 56.84 114 PRO A C 1
ATOM 913 O O . PRO A 1 114 ? -11.582 -7.022 2.136 1.00 56.84 114 PRO A O 1
ATOM 916 N N . ASP A 1 115 ? -13.270 -6.169 3.345 1.00 58.34 115 ASP A N 1
ATOM 917 C CA . ASP A 1 115 ? -13.203 -4.818 2.789 1.00 58.34 115 ASP A CA 1
ATOM 918 C C . ASP A 1 115 ? -12.007 -4.028 3.347 1.00 58.34 115 ASP A C 1
ATOM 920 O O . ASP A 1 115 ? -11.361 -3.271 2.612 1.00 58.34 115 ASP A O 1
ATOM 924 N N . ILE A 1 116 ? -11.599 -4.277 4.598 1.00 61.03 116 ILE A N 1
ATOM 925 C CA . ILE A 1 116 ? -10.335 -3.754 5.148 1.00 61.03 116 ILE A CA 1
ATOM 926 C C . ILE A 1 116 ? -9.157 -4.383 4.401 1.00 61.03 116 ILE A C 1
ATOM 928 O O . ILE A 1 116 ? -8.263 -3.668 3.943 1.00 61.03 116 ILE A O 1
ATOM 932 N N . ILE A 1 117 ? -9.178 -5.704 4.201 1.00 60.62 117 ILE A N 1
ATOM 933 C CA . ILE A 1 117 ? -8.148 -6.415 3.429 1.00 60.62 117 ILE A CA 1
ATOM 934 C C . ILE A 1 117 ? -8.079 -5.875 1.993 1.00 60.62 117 ILE A C 1
ATOM 936 O O . ILE A 1 117 ? -6.986 -5.626 1.477 1.00 60.62 117 ILE A O 1
ATOM 940 N N . ALA A 1 118 ? -9.224 -5.630 1.350 1.00 60.25 118 ALA A N 1
ATOM 941 C CA . ALA A 1 118 ? -9.286 -5.051 0.012 1.00 60.25 118 ALA A CA 1
ATOM 942 C C . ALA A 1 118 ? -8.695 -3.631 -0.030 1.00 60.25 118 ALA A C 1
ATOM 944 O O . ALA A 1 118 ? -7.906 -3.321 -0.926 1.00 60.25 118 ALA A O 1
ATOM 945 N N . ASN A 1 119 ? -9.000 -2.785 0.955 1.00 61.41 119 ASN A N 1
ATOM 946 C CA . ASN A 1 119 ? -8.452 -1.431 1.056 1.00 61.41 119 ASN A CA 1
ATOM 947 C C . ASN A 1 119 ? -6.929 -1.423 1.275 1.00 61.41 119 ASN A C 1
ATOM 949 O O . ASN A 1 119 ? -6.211 -0.643 0.636 1.00 61.41 119 ASN A O 1
ATOM 953 N N . ILE A 1 120 ? -6.417 -2.336 2.105 1.00 62.66 120 ILE A N 1
ATOM 954 C CA . ILE A 1 120 ? -4.975 -2.555 2.293 1.00 62.66 120 ILE A CA 1
ATOM 955 C C . ILE A 1 120 ? -4.331 -2.984 0.969 1.00 62.66 120 ILE A C 1
ATOM 957 O O . ILE A 1 120 ? -3.333 -2.399 0.536 1.00 62.66 120 ILE A O 1
ATOM 961 N N . ALA A 1 121 ? -4.942 -3.949 0.276 1.00 60.41 121 ALA A N 1
ATOM 962 C CA . ALA A 1 121 ? -4.484 -4.442 -1.022 1.00 60.41 121 ALA A CA 1
ATOM 963 C C . ALA A 1 121 ? -4.413 -3.331 -2.082 1.00 60.41 121 ALA A C 1
ATOM 965 O O . ALA A 1 121 ? -3.454 -3.249 -2.854 1.00 60.41 121 ALA A O 1
ATOM 966 N N . HIS A 1 122 ? -5.416 -2.451 -2.113 1.00 60.66 122 HIS A N 1
ATOM 967 C CA . HIS A 1 122 ? -5.477 -1.324 -3.039 1.00 60.66 122 HIS A CA 1
ATOM 968 C C . HIS A 1 122 ? -4.362 -0.302 -2.777 1.00 60.66 122 HIS A C 1
ATOM 970 O O . HIS A 1 122 ? -3.693 0.138 -3.719 1.00 60.66 122 HIS A O 1
ATOM 976 N N . ARG A 1 123 ? -4.063 0.007 -1.509 1.00 60.81 123 ARG A N 1
ATOM 977 C CA . ARG A 1 123 ? -2.957 0.913 -1.139 1.00 60.81 123 ARG A CA 1
ATOM 978 C C . ARG A 1 123 ? -1.567 0.327 -1.388 1.00 60.81 123 ARG A C 1
ATOM 980 O O . ARG A 1 123 ? -0.630 1.085 -1.661 1.00 60.81 123 ARG A O 1
ATOM 987 N N . LEU A 1 124 ? -1.420 -1.000 -1.389 1.00 65.12 124 LEU A N 1
ATOM 988 C CA . LEU A 1 124 ? -0.173 -1.646 -1.816 1.00 65.12 124 LEU A CA 1
ATOM 989 C C . LEU A 1 124 ? 0.144 -1.392 -3.303 1.00 65.12 124 LEU A C 1
ATOM 991 O O . LEU A 1 124 ? 1.298 -1.557 -3.704 1.00 65.12 124 LEU A O 1
ATOM 995 N N . ARG A 1 125 ? -0.833 -0.925 -4.107 1.00 70.31 125 ARG A N 1
ATOM 996 C CA . ARG A 1 125 ? -0.688 -0.566 -5.537 1.00 70.31 125 ARG A CA 1
ATOM 997 C C . ARG A 1 125 ? 0.004 -1.663 -6.355 1.00 70.31 125 ARG A C 1
ATOM 999 O O . ARG A 1 125 ? 0.693 -1.402 -7.341 1.00 70.31 125 ARG A O 1
ATOM 1006 N N . SER A 1 126 ? -0.200 -2.915 -5.951 1.00 74.31 126 SER A N 1
ATOM 1007 C CA . SER A 1 126 ? 0.504 -4.073 -6.495 1.00 74.31 126 SER A CA 1
ATOM 1008 C C . SER A 1 126 ? 0.243 -4.275 -7.983 1.00 74.31 126 SER A C 1
ATOM 1010 O O . SER A 1 126 ? 1.158 -4.609 -8.725 1.00 74.31 126 SER A O 1
ATOM 1012 N N . ILE A 1 127 ? -0.988 -4.028 -8.440 1.00 78.38 127 ILE A N 1
ATOM 1013 C CA . ILE A 1 127 ? -1.373 -4.212 -9.847 1.00 78.38 127 ILE A CA 1
ATOM 1014 C C . ILE A 1 127 ? -0.635 -3.224 -10.755 1.00 78.38 127 ILE A C 1
ATOM 1016 O O . ILE A 1 127 ? -0.124 -3.624 -11.797 1.00 78.38 127 ILE A O 1
ATOM 1020 N N . GLU A 1 128 ? -0.547 -1.954 -10.353 1.00 84.00 128 GLU A N 1
ATOM 1021 C CA . GLU A 1 128 ? 0.185 -0.925 -11.098 1.00 84.00 128 GLU A CA 1
ATOM 1022 C C . GLU A 1 128 ? 1.671 -1.262 -11.187 1.00 84.00 128 GLU A C 1
ATOM 1024 O O . GLU A 1 128 ? 2.248 -1.222 -12.271 1.00 84.00 128 GLU A O 1
ATOM 1029 N N . LEU A 1 129 ? 2.277 -1.653 -10.063 1.00 83.94 129 LEU A N 1
ATOM 1030 C CA . LEU A 1 129 ? 3.683 -2.034 -10.017 1.00 83.94 129 LEU A CA 1
ATOM 1031 C C . LEU A 1 129 ? 3.969 -3.249 -10.906 1.00 83.94 129 LEU A C 1
ATOM 1033 O O . LEU A 1 129 ? 4.905 -3.219 -11.698 1.00 83.94 129 LEU A O 1
ATOM 1037 N N . ILE A 1 130 ? 3.162 -4.308 -10.802 1.00 85.38 130 ILE A N 1
ATOM 1038 C CA . ILE A 1 130 ? 3.327 -5.518 -11.616 1.00 85.38 130 ILE A CA 1
ATOM 1039 C C . ILE A 1 130 ? 3.188 -5.173 -13.101 1.00 85.38 130 ILE A C 1
ATOM 1041 O O . ILE A 1 130 ? 4.026 -5.584 -13.902 1.00 85.38 130 ILE A O 1
ATOM 1045 N N . ALA A 1 131 ? 2.173 -4.388 -13.471 1.00 88.88 131 ALA A N 1
ATOM 1046 C CA . ALA A 1 131 ? 1.971 -3.957 -14.850 1.00 88.88 131 ALA A CA 1
ATOM 1047 C C . ALA A 1 131 ? 3.156 -3.124 -15.368 1.00 88.88 131 ALA A C 1
ATOM 1049 O O . ALA A 1 131 ? 3.653 -3.383 -16.464 1.00 88.88 131 ALA A O 1
ATOM 1050 N N . PHE A 1 132 ? 3.651 -2.181 -14.560 1.00 91.00 132 PHE A N 1
ATOM 1051 C CA . PHE A 1 132 ? 4.832 -1.376 -14.866 1.00 91.00 132 PHE A CA 1
ATOM 1052 C C . PHE A 1 132 ? 6.076 -2.238 -15.091 1.00 91.00 132 PHE A C 1
ATOM 1054 O O . PHE A 1 132 ? 6.765 -2.080 -16.097 1.00 91.00 132 PHE A O 1
ATOM 1061 N N . LEU A 1 133 ? 6.354 -3.172 -14.184 1.00 90.56 133 LEU A N 1
ATOM 1062 C CA . LEU A 1 133 ? 7.526 -4.036 -14.243 1.00 90.56 133 LEU A CA 1
ATOM 1063 C C . LEU A 1 133 ? 7.480 -4.997 -15.432 1.00 90.56 133 LEU A C 1
ATOM 1065 O O . LEU A 1 133 ? 8.459 -5.115 -16.169 1.00 90.56 133 LEU A O 1
ATOM 1069 N N . LEU A 1 134 ? 6.341 -5.654 -15.661 1.00 91.38 134 LEU A N 1
ATOM 1070 C CA . LEU A 1 134 ? 6.171 -6.550 -16.804 1.00 91.38 134 LEU A CA 1
ATOM 1071 C C . LEU A 1 134 ? 6.335 -5.787 -18.118 1.00 91.38 134 LEU A C 1
ATOM 1073 O O . LEU A 1 134 ? 7.081 -6.228 -18.992 1.00 91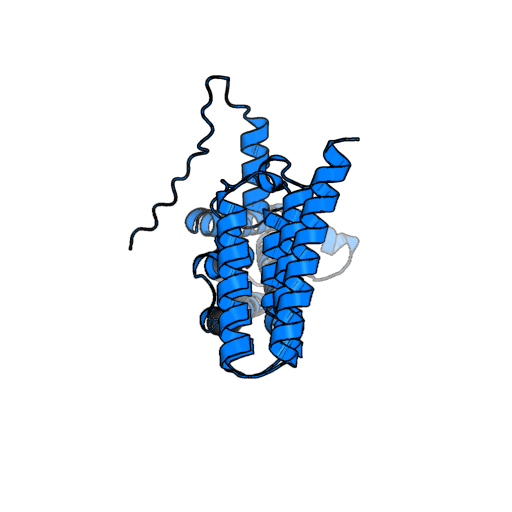.38 134 LEU A O 1
ATOM 1077 N N . MET A 1 135 ? 5.702 -4.617 -18.236 1.00 94.69 135 MET A N 1
ATOM 1078 C CA . MET A 1 135 ? 5.825 -3.796 -19.435 1.00 94.69 135 MET A CA 1
ATOM 1079 C C . MET A 1 135 ? 7.255 -3.280 -19.625 1.00 94.69 135 MET A C 1
ATOM 1081 O O . MET A 1 135 ? 7.784 -3.341 -20.731 1.00 94.69 135 MET A O 1
ATOM 1085 N N . SER A 1 136 ? 7.923 -2.857 -18.551 1.00 92.94 136 SER A N 1
ATOM 1086 C CA . SER A 1 136 ? 9.336 -2.461 -18.583 1.00 92.94 136 SER A CA 1
ATOM 1087 C C . SER A 1 136 ? 10.226 -3.604 -19.072 1.00 92.94 136 SER A C 1
ATOM 1089 O O . SER A 1 136 ? 11.083 -3.396 -19.927 1.00 92.94 136 SER A O 1
ATOM 1091 N N . ASN A 1 137 ? 9.977 -4.836 -18.616 1.00 93.69 137 ASN A N 1
ATOM 1092 C CA . ASN A 1 137 ? 10.724 -6.010 -19.058 1.00 93.69 137 ASN A CA 1
ATOM 1093 C C . ASN A 1 137 ? 10.495 -6.338 -20.539 1.00 93.69 137 ASN A C 1
ATOM 1095 O O . ASN A 1 137 ? 11.434 -6.718 -21.240 1.00 93.69 137 ASN A O 1
ATOM 1099 N N . LEU A 1 138 ? 9.259 -6.180 -21.022 1.00 93.75 138 LEU A N 1
ATOM 1100 C CA . LEU A 1 138 ? 8.924 -6.343 -22.438 1.00 93.75 138 LEU A CA 1
ATOM 1101 C C . LEU A 1 138 ? 9.612 -5.281 -23.300 1.00 93.75 138 LEU A C 1
ATOM 1103 O O . LEU A 1 138 ? 10.151 -5.614 -24.353 1.00 93.75 138 LEU A O 1
ATOM 1107 N N . LEU A 1 139 ? 9.638 -4.024 -22.849 1.00 93.31 139 LEU A N 1
ATOM 1108 C CA . LEU A 1 139 ? 10.329 -2.938 -23.546 1.00 93.31 139 LEU A CA 1
ATOM 1109 C C . LEU A 1 139 ? 11.839 -3.186 -23.606 1.00 93.31 139 LEU A C 1
ATOM 1111 O O . LEU A 1 139 ? 12.413 -3.105 -24.689 1.00 93.31 139 LEU A O 1
ATOM 1115 N N . ILE A 1 140 ? 12.472 -3.559 -22.490 1.00 89.88 140 ILE A N 1
ATOM 1116 C CA . ILE A 1 140 ? 13.901 -3.910 -22.460 1.00 89.88 140 ILE A CA 1
ATOM 1117 C C . ILE A 1 140 ? 14.181 -5.087 -23.409 1.00 89.88 140 ILE A C 1
ATOM 1119 O O . ILE A 1 140 ? 15.094 -5.007 -24.229 1.00 89.88 140 ILE A O 1
ATOM 1123 N N . GLY A 1 141 ? 13.364 -6.145 -23.372 1.00 90.31 141 GLY A N 1
ATOM 1124 C CA . GLY A 1 141 ? 13.497 -7.284 -24.286 1.00 90.31 141 GLY A CA 1
ATOM 1125 C C . GLY A 1 141 ? 13.344 -6.890 -25.760 1.00 90.31 141 GLY A C 1
ATOM 1126 O O . GLY A 1 141 ? 14.134 -7.309 -26.605 1.00 90.31 141 GLY A O 1
ATOM 1127 N N . ALA A 1 142 ? 12.384 -6.022 -26.088 1.00 90.31 142 ALA A N 1
ATOM 1128 C CA . ALA A 1 142 ? 12.208 -5.506 -27.445 1.00 90.31 142 ALA A CA 1
ATOM 1129 C C . ALA A 1 142 ? 13.424 -4.689 -27.920 1.00 90.31 142 ALA A C 1
ATOM 1131 O O . ALA A 1 142 ? 13.826 -4.797 -29.080 1.00 90.31 142 ALA A O 1
ATOM 1132 N N . LEU A 1 143 ? 14.035 -3.905 -27.029 1.00 87.19 143 LEU A N 1
ATOM 1133 C CA . LEU A 1 143 ? 15.262 -3.154 -27.300 1.00 87.19 143 LEU A CA 1
ATOM 1134 C C . LEU A 1 143 ? 16.467 -4.080 -27.539 1.00 87.19 143 LEU A C 1
ATOM 1136 O O . LEU A 1 143 ? 17.221 -3.863 -28.489 1.00 87.19 143 LEU A O 1
ATOM 1140 N N . VAL A 1 144 ? 16.610 -5.148 -26.745 1.00 86.44 144 VAL A N 1
ATOM 1141 C CA . VAL A 1 144 ? 17.624 -6.200 -26.952 1.00 86.44 144 VAL A CA 1
ATOM 1142 C C . VAL A 1 144 ? 17.484 -6.826 -28.339 1.00 86.44 144 VAL A C 1
ATOM 1144 O O . VAL A 1 144 ? 18.462 -6.912 -29.084 1.00 86.44 144 VAL A O 1
ATOM 1147 N N . LEU A 1 145 ? 16.266 -7.227 -28.715 1.00 86.31 145 LEU A N 1
ATOM 1148 C CA . LEU A 1 145 ? 15.995 -7.857 -30.012 1.00 86.31 145 LEU A CA 1
ATOM 1149 C C . LEU A 1 145 ? 16.274 -6.920 -31.193 1.00 86.31 145 LEU A C 1
ATOM 1151 O O . LEU A 1 145 ? 16.689 -7.377 -32.256 1.00 86.31 145 LEU A O 1
ATOM 1155 N N . ARG A 1 146 ? 16.071 -5.611 -31.011 1.00 84.12 146 ARG A N 1
ATOM 1156 C CA . ARG A 1 146 ? 16.301 -4.591 -32.044 1.00 84.12 146 ARG A CA 1
ATOM 1157 C C . ARG A 1 146 ? 17.746 -4.122 -32.165 1.00 84.12 146 ARG A C 1
ATOM 1159 O O . ARG A 1 146 ? 18.025 -3.343 -33.073 1.00 84.12 146 ARG A O 1
ATOM 1166 N N . THR A 1 147 ? 18.654 -4.583 -31.306 1.00 81.81 147 THR A N 1
ATOM 1167 C CA . THR A 1 147 ? 20.047 -4.120 -31.309 1.00 81.81 147 THR A CA 1
ATOM 1168 C C . THR A 1 147 ? 20.996 -5.192 -31.844 1.00 81.81 147 THR A C 1
ATOM 1170 O O . THR A 1 147 ? 21.453 -6.045 -31.078 1.00 81.81 147 THR A O 1
ATOM 1173 N N . PRO A 1 148 ? 21.318 -5.176 -33.153 1.00 70.44 148 PRO A N 1
ATOM 1174 C CA . PRO A 1 148 ? 22.295 -6.092 -33.740 1.00 70.44 148 PRO A CA 1
ATOM 1175 C C . PRO A 1 148 ? 23.749 -5.620 -33.563 1.00 70.44 148 PRO A C 1
ATOM 1177 O O . PRO A 1 148 ? 24.669 -6.404 -33.770 1.00 70.44 148 PRO A O 1
ATOM 1180 N N . SER A 1 149 ? 23.972 -4.352 -33.203 1.00 67.00 149 SER A N 1
ATOM 1181 C CA . SER A 1 149 ? 25.292 -3.713 -33.177 1.00 67.00 149 SER A CA 1
ATOM 1182 C C . SER A 1 149 ? 25.906 -3.653 -31.776 1.00 67.00 149 SER A C 1
ATOM 1184 O O . SER A 1 149 ? 25.210 -3.392 -30.796 1.00 67.00 149 SER A O 1
ATOM 1186 N N . GLN A 1 150 ? 27.230 -3.808 -31.698 1.00 72.75 150 GLN A N 1
ATOM 1187 C CA . GLN A 1 150 ? 28.037 -3.381 -30.553 1.00 72.75 150 GLN A CA 1
ATOM 1188 C C . GLN A 1 150 ? 28.918 -2.191 -30.979 1.00 72.75 150 GLN A C 1
ATOM 1190 O O . GLN A 1 150 ? 29.559 -2.287 -32.029 1.00 72.75 150 GLN A O 1
ATOM 1195 N N . PRO A 1 151 ? 28.977 -1.086 -30.206 1.00 77.19 151 PRO A N 1
ATOM 1196 C CA . PRO A 1 151 ? 28.245 -0.812 -28.958 1.00 77.19 151 PRO A CA 1
ATOM 1197 C C . PRO A 1 151 ? 26.752 -0.484 -29.171 1.00 77.19 151 PRO A C 1
ATOM 1199 O O . PRO A 1 151 ? 26.335 -0.105 -30.269 1.00 77.19 151 PRO A O 1
ATOM 1202 N N . VAL A 1 152 ? 25.940 -0.631 -28.115 1.00 83.88 152 VAL A N 1
ATOM 1203 C CA . VAL A 1 152 ? 24.507 -0.290 -28.125 1.00 83.88 152 VAL A CA 1
ATOM 1204 C C . VAL A 1 152 ? 24.360 1.235 -28.216 1.00 83.88 152 VAL A C 1
ATOM 1206 O O . VAL A 1 152 ? 24.952 1.959 -27.413 1.00 83.88 152 VAL A O 1
ATOM 1209 N N . PRO A 1 153 ? 23.554 1.764 -29.152 1.00 84.38 153 PRO A N 1
ATOM 1210 C CA . PRO A 1 153 ? 23.293 3.196 -29.221 1.00 84.38 153 PRO A CA 1
ATOM 1211 C C . PRO A 1 153 ? 22.686 3.741 -27.922 1.00 84.38 153 PRO A C 1
ATOM 1213 O O . PRO A 1 153 ? 21.803 3.123 -27.330 1.00 84.38 153 PRO A O 1
ATOM 1216 N N . THR A 1 154 ? 23.078 4.945 -27.499 1.00 82.38 154 THR A N 1
ATOM 1217 C CA . THR A 1 154 ? 22.609 5.526 -26.226 1.00 82.38 154 THR A CA 1
ATOM 1218 C C . THR A 1 154 ? 21.092 5.755 -26.180 1.00 82.38 154 THR A C 1
ATOM 1220 O O . THR A 1 154 ? 20.497 5.652 -25.115 1.00 82.38 154 THR A O 1
ATOM 1223 N N . HIS A 1 155 ? 20.428 5.965 -27.323 1.00 83.06 155 HIS A N 1
ATOM 1224 C CA . HIS A 1 155 ? 18.958 6.028 -27.403 1.00 83.06 155 HIS A CA 1
ATOM 1225 C C . HIS A 1 155 ? 18.258 4.683 -27.151 1.00 83.06 155 HIS A C 1
ATOM 1227 O O . HIS A 1 155 ? 17.047 4.649 -26.969 1.00 83.06 155 HIS A O 1
ATOM 1233 N N . ILE A 1 156 ? 19.011 3.583 -27.114 1.00 85.88 156 ILE A N 1
ATOM 1234 C CA . ILE A 1 156 ? 18.549 2.255 -26.703 1.00 85.88 156 ILE A CA 1
ATOM 1235 C C . ILE A 1 156 ? 19.015 1.944 -25.275 1.00 85.88 156 ILE A C 1
ATOM 1237 O O . ILE A 1 156 ? 18.228 1.477 -24.454 1.00 85.88 156 ILE A O 1
ATOM 1241 N N . GLY A 1 157 ? 20.279 2.239 -24.959 1.00 85.81 157 GLY A N 1
ATOM 1242 C CA . GLY A 1 157 ? 20.845 1.983 -23.634 1.00 85.81 157 GLY A CA 1
ATOM 1243 C C . GLY A 1 157 ? 20.188 2.803 -22.520 1.00 85.81 157 GLY A C 1
ATOM 1244 O O . GLY A 1 157 ? 19.874 2.262 -21.461 1.00 85.81 157 GLY A O 1
ATOM 1245 N N . LEU A 1 158 ? 19.911 4.088 -22.765 1.00 87.12 158 LEU A N 1
ATOM 1246 C CA . LEU A 1 158 ? 19.294 4.976 -21.780 1.00 87.12 158 LEU A CA 1
ATOM 1247 C C . LEU A 1 158 ? 17.882 4.533 -21.356 1.00 87.12 158 LEU A C 1
ATOM 1249 O O . LEU A 1 158 ? 17.667 4.393 -20.151 1.00 87.12 158 LEU A O 1
ATOM 1253 N N . PRO A 1 159 ? 16.914 4.278 -22.264 1.00 89.19 159 PRO A N 1
ATOM 1254 C CA . PRO A 1 159 ? 15.592 3.826 -21.838 1.00 89.19 159 PRO A CA 1
ATOM 1255 C C . PRO A 1 159 ? 15.647 2.488 -21.096 1.00 89.19 159 PRO A C 1
ATOM 1257 O O . PRO A 1 159 ? 14.968 2.344 -20.083 1.00 89.19 159 PRO A O 1
ATOM 1260 N N . ALA A 1 160 ? 16.489 1.538 -21.522 1.00 89.00 160 ALA A N 1
ATOM 1261 C CA . ALA A 1 160 ? 16.647 0.271 -20.808 1.00 89.00 160 ALA A CA 1
ATOM 1262 C C . ALA A 1 160 ? 17.190 0.467 -19.381 1.00 89.00 160 ALA A C 1
ATOM 1264 O O . ALA A 1 160 ? 16.676 -0.124 -18.431 1.00 89.00 160 ALA A O 1
ATOM 1265 N N . GLY A 1 161 ? 18.186 1.341 -19.220 1.00 87.88 161 GLY A N 1
ATOM 1266 C CA . GLY A 1 161 ? 18.752 1.677 -17.918 1.00 87.88 161 GLY A CA 1
ATOM 1267 C C . GLY A 1 161 ? 17.775 2.408 -16.995 1.00 87.88 161 GLY A C 1
ATOM 1268 O O . GLY A 1 161 ? 17.670 2.053 -15.823 1.00 87.88 161 GLY A O 1
ATOM 1269 N N . ILE A 1 162 ? 17.021 3.388 -17.507 1.00 90.06 162 ILE A N 1
ATOM 1270 C CA . ILE A 1 162 ? 16.010 4.116 -16.720 1.00 90.06 162 ILE A CA 1
ATOM 1271 C C . ILE A 1 162 ? 14.913 3.163 -16.243 1.00 90.06 162 ILE A C 1
ATOM 1273 O O . ILE A 1 162 ? 14.575 3.171 -15.060 1.00 90.06 162 ILE A O 1
ATOM 1277 N N . LEU A 1 163 ? 14.382 2.322 -17.137 1.00 91.50 163 LEU A N 1
ATOM 1278 C CA . LEU A 1 163 ? 13.345 1.348 -16.792 1.00 91.50 163 LEU A CA 1
ATOM 1279 C C . LEU A 1 163 ? 13.823 0.382 -15.699 1.00 91.50 163 LEU A C 1
ATOM 1281 O O . LEU A 1 163 ? 13.079 0.124 -14.754 1.00 91.50 163 LEU A O 1
ATOM 1285 N N . LEU A 1 164 ? 15.080 -0.072 -15.770 1.00 87.88 164 LEU A N 1
ATOM 1286 C CA . LEU A 1 164 ? 15.687 -0.894 -14.723 1.00 87.88 164 LEU A CA 1
ATOM 1287 C C . LEU A 1 164 ? 15.784 -0.150 -13.387 1.00 87.88 164 LEU A C 1
ATOM 1289 O O . LEU A 1 164 ? 15.342 -0.674 -12.370 1.00 87.88 164 LEU A O 1
ATOM 1293 N N . ILE A 1 165 ? 16.388 1.042 -13.369 1.00 88.81 165 ILE A N 1
ATOM 1294 C CA . ILE A 1 165 ? 16.655 1.789 -12.129 1.00 88.81 165 ILE A CA 1
ATOM 1295 C C . ILE A 1 165 ? 15.344 2.161 -11.436 1.00 88.81 165 ILE A C 1
ATOM 1297 O O . ILE A 1 165 ? 15.209 1.976 -10.226 1.00 88.81 165 ILE A O 1
ATOM 1301 N N . VAL A 1 166 ? 14.357 2.636 -12.201 1.00 89.69 166 VAL A N 1
ATOM 1302 C CA . VAL A 1 166 ? 13.032 2.961 -11.664 1.00 89.69 166 VAL A CA 1
ATOM 1303 C C . VAL A 1 166 ? 12.318 1.693 -11.186 1.00 89.69 166 VAL A C 1
ATOM 1305 O O . VAL A 1 166 ? 11.739 1.706 -10.103 1.00 89.69 166 VAL A O 1
ATOM 1308 N N . GLY A 1 167 ? 12.407 0.582 -11.928 1.00 87.12 167 GLY A N 1
ATOM 1309 C CA . GLY A 1 167 ? 11.880 -0.724 -11.515 1.00 87.12 167 GLY A CA 1
ATOM 1310 C C . GLY A 1 167 ? 12.473 -1.228 -10.203 1.00 87.12 167 GLY A C 1
ATOM 1311 O O . GLY A 1 167 ? 11.731 -1.585 -9.287 1.00 87.12 167 GLY A O 1
ATOM 1312 N N . LEU A 1 168 ? 13.798 -1.182 -10.079 1.00 87.12 168 LEU A N 1
ATOM 1313 C CA . LEU A 1 168 ? 14.529 -1.524 -8.861 1.00 87.12 168 LEU A CA 1
ATOM 1314 C C . LEU A 1 168 ? 14.094 -0.662 -7.678 1.00 87.12 168 LEU A C 1
ATOM 1316 O O . LEU A 1 168 ? 13.751 -1.198 -6.626 1.00 87.12 168 LEU A O 1
ATOM 1320 N N . GLY A 1 169 ? 14.065 0.661 -7.855 1.00 85.88 169 GLY A N 1
ATOM 1321 C CA . GLY A 1 169 ? 13.635 1.588 -6.810 1.00 85.88 169 GLY A CA 1
ATOM 1322 C C . GLY A 1 169 ? 12.193 1.333 -6.368 1.00 85.88 169 GLY A C 1
ATOM 1323 O O . GLY A 1 169 ? 11.908 1.301 -5.172 1.00 85.88 169 GLY A O 1
ATOM 1324 N N . ALA A 1 170 ? 11.291 1.079 -7.319 1.00 83.81 170 ALA A N 1
ATOM 1325 C CA . ALA A 1 170 ? 9.890 0.798 -7.032 1.00 83.81 170 ALA A CA 1
ATOM 1326 C C . ALA A 1 170 ? 9.708 -0.518 -6.258 1.00 83.81 170 ALA A C 1
ATOM 1328 O O . ALA A 1 170 ? 8.945 -0.554 -5.292 1.00 83.81 170 ALA A O 1
ATOM 1329 N N . ILE A 1 171 ? 10.429 -1.581 -6.632 1.00 81.44 171 ILE A N 1
ATOM 1330 C CA . ILE A 1 171 ? 10.401 -2.863 -5.913 1.00 81.44 171 ILE A CA 1
ATOM 1331 C C . ILE A 1 171 ? 11.008 -2.720 -4.524 1.00 81.44 171 ILE A C 1
ATOM 1333 O O . ILE A 1 171 ? 10.401 -3.180 -3.564 1.00 81.44 171 ILE A O 1
ATOM 1337 N N . LEU A 1 172 ? 12.159 -2.059 -4.392 1.00 82.75 172 LEU A N 1
ATOM 1338 C CA . LEU A 1 172 ? 12.822 -1.880 -3.103 1.00 82.75 172 LEU A CA 1
ATOM 1339 C C . LEU A 1 172 ? 11.938 -1.089 -2.134 1.00 82.75 172 LEU A C 1
ATOM 1341 O O . LEU A 1 172 ? 11.737 -1.514 -1.001 1.00 82.75 172 LEU A O 1
ATOM 1345 N N . ASN A 1 173 ? 11.340 0.014 -2.593 1.00 81.50 173 ASN A N 1
ATOM 1346 C CA . ASN A 1 173 ? 10.396 0.790 -1.791 1.00 81.50 173 ASN A CA 1
ATOM 1347 C C . ASN A 1 173 ? 9.213 -0.068 -1.309 1.00 81.50 173 ASN A C 1
ATOM 1349 O O . ASN A 1 173 ? 8.761 0.035 -0.171 1.00 81.50 173 ASN A O 1
ATOM 1353 N N . ARG A 1 174 ? 8.714 -0.961 -2.168 1.00 75.81 174 ARG A N 1
ATOM 1354 C CA . ARG A 1 174 ? 7.592 -1.848 -1.835 1.00 75.81 174 ARG A CA 1
ATOM 1355 C C . ARG A 1 174 ? 8.002 -2.981 -0.911 1.00 75.81 174 ARG A C 1
ATOM 1357 O O . ARG A 1 174 ? 7.242 -3.311 -0.008 1.00 75.81 174 ARG A O 1
ATOM 1364 N N . PHE A 1 175 ? 9.200 -3.518 -1.090 1.00 74.75 175 PHE A N 1
ATOM 1365 C CA . PHE A 1 175 ? 9.788 -4.483 -0.179 1.00 74.75 175 PHE A CA 1
ATOM 1366 C C . PHE A 1 175 ? 9.915 -3.891 1.224 1.00 74.75 175 PHE A C 1
ATOM 1368 O O . PHE A 1 175 ? 9.496 -4.535 2.175 1.00 74.75 175 PHE A O 1
ATOM 1375 N N . TRP A 1 176 ? 10.375 -2.643 1.357 1.00 73.56 176 TRP A N 1
ATOM 1376 C CA . TRP A 1 176 ? 10.414 -1.955 2.650 1.00 73.56 176 TRP A CA 1
ATOM 1377 C C . TRP A 1 176 ? 9.031 -1.774 3.269 1.00 73.56 176 TRP A C 1
ATOM 1379 O O . TRP A 1 176 ? 8.879 -2.009 4.460 1.00 73.56 176 TRP A O 1
ATOM 1389 N N . HIS A 1 177 ? 8.007 -1.434 2.482 1.00 70.81 177 HIS A N 1
ATOM 1390 C CA . HIS A 1 177 ? 6.634 -1.368 2.993 1.00 70.81 177 HIS A CA 1
ATOM 1391 C C . HIS A 1 177 ? 6.098 -2.725 3.461 1.00 70.81 177 HIS A C 1
ATOM 1393 O O . HIS A 1 177 ? 5.429 -2.796 4.486 1.00 70.81 177 HIS A O 1
ATOM 1399 N N . VAL A 1 178 ? 6.381 -3.800 2.725 1.00 68.38 178 VAL A N 1
ATOM 1400 C CA . VAL A 1 178 ? 6.005 -5.163 3.128 1.00 68.38 178 VAL A CA 1
ATOM 1401 C C . VAL A 1 178 ? 6.773 -5.586 4.378 1.00 68.38 178 VAL A C 1
ATOM 1403 O O . VAL A 1 178 ? 6.193 -6.163 5.286 1.00 68.38 178 VAL A O 1
ATOM 1406 N N . LEU A 1 179 ? 8.062 -5.274 4.454 1.00 69.62 179 LEU A N 1
ATOM 1407 C CA . LEU A 1 179 ? 8.889 -5.584 5.611 1.00 69.62 179 LEU A CA 1
ATOM 1408 C C . LEU A 1 179 ? 8.431 -4.804 6.852 1.00 69.62 179 LEU A C 1
ATOM 1410 O O . LEU A 1 179 ? 8.381 -5.369 7.935 1.00 69.62 179 LEU A O 1
ATOM 1414 N N . ASP A 1 180 ? 8.049 -3.536 6.693 1.00 66.19 180 ASP A N 1
ATOM 1415 C CA . ASP A 1 180 ? 7.427 -2.721 7.743 1.00 66.19 180 ASP A CA 1
ATOM 1416 C C . ASP A 1 180 ? 6.118 -3.354 8.241 1.00 66.19 180 ASP A C 1
ATOM 1418 O O . ASP A 1 180 ? 5.918 -3.486 9.447 1.00 66.19 180 ASP A O 1
ATOM 1422 N N . LEU A 1 181 ? 5.271 -3.822 7.315 1.00 63.25 181 LEU A N 1
ATOM 1423 C CA . LEU A 1 181 ? 4.035 -4.547 7.633 1.00 63.25 181 LEU A CA 1
ATOM 1424 C C . LEU A 1 181 ? 4.282 -5.875 8.361 1.00 63.25 181 LEU A C 1
ATOM 1426 O O . LEU A 1 181 ? 3.471 -6.268 9.189 1.00 63.25 181 LEU A O 1
ATOM 1430 N N . LEU A 1 182 ? 5.365 -6.583 8.036 1.00 63.88 182 LEU A N 1
ATOM 1431 C CA . LEU A 1 182 ? 5.665 -7.894 8.615 1.00 63.88 182 LEU A CA 1
ATOM 1432 C C . LEU A 1 182 ? 6.449 -7.815 9.931 1.00 63.88 182 LEU A C 1
ATOM 1434 O O . LEU A 1 182 ? 6.341 -8.730 10.742 1.00 63.88 182 LEU A O 1
ATOM 1438 N N . LEU A 1 183 ? 7.268 -6.775 10.130 1.00 59.34 183 LEU A N 1
ATOM 1439 C CA . LEU A 1 183 ? 8.223 -6.708 11.243 1.00 59.34 183 LEU A CA 1
ATOM 1440 C C . LEU A 1 183 ? 7.951 -5.606 12.272 1.00 59.34 183 LEU A C 1
ATOM 1442 O O . LEU A 1 183 ? 8.334 -5.795 13.423 1.00 59.34 183 LEU A O 1
ATOM 1446 N N . HIS A 1 184 ? 7.378 -4.460 11.889 1.00 50.28 184 HIS A N 1
ATOM 1447 C CA . HIS A 1 184 ? 7.436 -3.252 12.732 1.00 50.28 184 HIS A CA 1
ATOM 1448 C C . HIS A 1 184 ? 6.078 -2.675 13.121 1.00 50.28 184 HIS A C 1
ATOM 1450 O O . HIS A 1 184 ? 5.970 -2.101 14.200 1.00 50.28 184 HIS A O 1
ATOM 1456 N N . ASN A 1 185 ? 5.048 -2.838 12.294 1.00 54.19 185 ASN A N 1
ATOM 1457 C CA . ASN A 1 185 ? 3.701 -2.379 12.614 1.00 54.19 185 ASN A CA 1
ATOM 1458 C C . ASN A 1 185 ? 2.783 -3.585 12.758 1.00 54.19 185 ASN A C 1
ATOM 1460 O O . ASN A 1 185 ? 2.645 -4.371 11.820 1.00 54.19 185 ASN A O 1
ATOM 1464 N N . SER A 1 186 ? 2.141 -3.727 13.920 1.00 63.16 186 SER A N 1
ATOM 1465 C CA . SER A 1 186 ? 1.055 -4.693 14.035 1.00 63.16 186 SER A CA 1
ATOM 1466 C C . SER A 1 186 ? -0.025 -4.303 13.024 1.00 63.16 186 SER A C 1
ATOM 1468 O O . SER A 1 186 ? -0.233 -3.122 12.739 1.00 63.16 186 SER A O 1
ATOM 1470 N N . ILE A 1 187 ? -0.695 -5.286 12.431 1.00 66.75 187 ILE A N 1
ATOM 1471 C CA . ILE A 1 187 ? -1.812 -5.060 11.499 1.00 66.75 187 ILE A CA 1
ATOM 1472 C C . ILE A 1 187 ? -2.801 -4.039 12.066 1.00 66.75 187 ILE A C 1
ATOM 1474 O O . ILE A 1 187 ? -3.276 -3.170 11.340 1.00 66.75 187 ILE A O 1
ATOM 1478 N N . ASP A 1 188 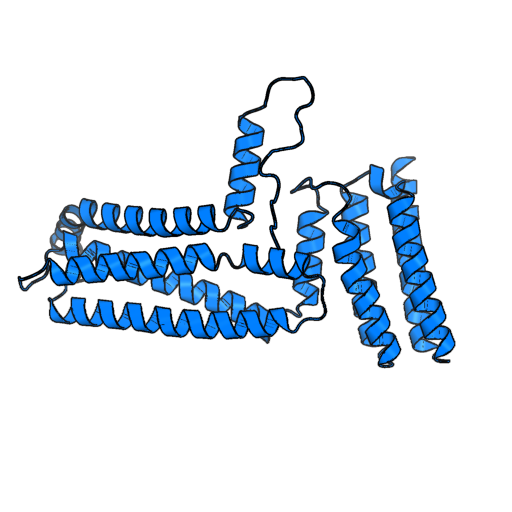? -3.035 -4.099 13.373 1.00 69.56 188 ASP A N 1
ATOM 1479 C CA . ASP A 1 188 ? -3.885 -3.164 14.091 1.00 69.56 188 ASP A CA 1
ATOM 1480 C C . ASP A 1 188 ? -3.396 -1.711 13.971 1.00 69.56 188 ASP A C 1
ATOM 1482 O O . ASP A 1 188 ? -4.201 -0.818 13.746 1.00 69.56 188 ASP A O 1
ATOM 1486 N N . ASP A 1 189 ? -2.091 -1.427 14.000 1.00 72.69 189 ASP A N 1
ATOM 1487 C CA . ASP A 1 189 ? -1.587 -0.049 13.837 1.00 72.69 189 ASP A CA 1
ATOM 1488 C C . ASP A 1 189 ? -1.939 0.511 12.457 1.00 72.69 189 ASP A C 1
ATOM 1490 O O . ASP A 1 189 ? -2.258 1.692 12.301 1.00 72.69 189 ASP A O 1
ATOM 1494 N N . LYS A 1 190 ? -1.954 -0.359 11.443 1.00 68.56 190 LYS A N 1
ATOM 1495 C CA . LYS A 1 190 ? -2.390 0.013 10.100 1.00 68.56 190 LYS A CA 1
ATOM 1496 C C . LYS A 1 190 ? -3.904 0.158 10.027 1.00 68.56 190 LYS A C 1
ATOM 1498 O O . LYS A 1 190 ? -4.354 1.141 9.451 1.00 68.56 190 LYS A O 1
ATOM 1503 N N . VAL A 1 191 ? -4.687 -0.757 10.610 1.00 72.19 191 VAL A N 1
ATOM 1504 C CA . VAL A 1 191 ? -6.157 -0.633 10.646 1.00 72.19 191 VAL A CA 1
ATOM 1505 C C . VAL A 1 191 ? -6.573 0.658 11.351 1.00 72.19 191 VAL A C 1
ATOM 1507 O O . VAL A 1 191 ? -7.446 1.362 10.854 1.00 72.19 191 VAL A O 1
ATOM 1510 N N . GLU A 1 192 ? -5.912 1.027 12.449 1.00 76.75 192 GLU A N 1
ATOM 1511 C CA . GLU A 1 192 ? -6.156 2.283 13.160 1.00 76.75 192 GLU A CA 1
ATOM 1512 C C . GLU A 1 192 ? -5.807 3.487 12.287 1.00 76.75 192 GLU A C 1
ATOM 1514 O O . GLU A 1 192 ? -6.634 4.379 12.115 1.00 76.75 192 GLU A O 1
ATOM 1519 N N . GLN A 1 193 ? -4.616 3.497 11.681 1.00 74.81 193 GLN A N 1
ATOM 1520 C CA . GLN A 1 193 ? -4.221 4.563 10.764 1.00 74.81 193 GLN A CA 1
ATOM 1521 C C . GLN A 1 193 ? -5.201 4.686 9.588 1.00 74.81 193 GLN A C 1
ATOM 1523 O O . GLN A 1 193 ? -5.533 5.798 9.185 1.00 74.81 193 GLN A O 1
ATOM 1528 N N . TYR A 1 194 ? -5.697 3.567 9.051 1.00 69.38 194 TYR A N 1
ATOM 1529 C CA . TYR A 1 194 ? -6.698 3.571 7.987 1.00 69.38 194 TYR A CA 1
ATOM 1530 C C . TYR A 1 194 ? -8.045 4.090 8.457 1.00 69.38 194 TYR A C 1
ATOM 1532 O O . TYR A 1 194 ? -8.650 4.866 7.724 1.00 69.38 194 TYR A O 1
ATOM 1540 N N . GLY A 1 195 ? -8.502 3.694 9.643 1.00 71.00 195 GLY A N 1
ATOM 1541 C CA . GLY A 1 195 ? -9.715 4.237 10.237 1.00 71.00 195 GLY A CA 1
ATOM 1542 C C . GLY A 1 195 ? -9.594 5.751 10.393 1.00 71.00 195 GLY A C 1
ATOM 1543 O O . GLY A 1 195 ? -10.429 6.480 9.876 1.00 71.00 195 GLY A O 1
ATOM 1544 N N . LYS A 1 196 ? -8.495 6.246 10.973 1.00 75.44 196 LYS A N 1
ATOM 1545 C CA . LYS A 1 196 ? -8.246 7.688 11.137 1.00 75.44 196 LYS A CA 1
ATOM 1546 C C . LYS A 1 196 ? -8.239 8.442 9.807 1.00 75.44 196 LYS A C 1
ATOM 1548 O O . LYS A 1 196 ? -8.949 9.429 9.682 1.00 75.44 196 LYS A O 1
ATOM 1553 N N . ASP A 1 197 ? -7.513 7.942 8.804 1.00 69.81 197 ASP A N 1
ATOM 1554 C CA . ASP A 1 197 ? -7.465 8.506 7.444 1.00 69.81 197 ASP A CA 1
ATOM 1555 C C . ASP A 1 197 ? -8.853 8.612 6.777 1.00 69.81 197 ASP A C 1
ATOM 1557 O O . ASP A 1 197 ? -9.057 9.480 5.926 1.00 69.81 197 ASP A O 1
ATOM 1561 N N . HIS A 1 198 ? -9.760 7.671 7.069 1.00 67.25 198 HIS A N 1
ATOM 1562 C CA . HIS A 1 198 ? -11.124 7.669 6.531 1.00 67.25 198 HIS A CA 1
ATOM 1563 C C . HIS A 1 198 ? -12.055 8.578 7.338 1.00 67.25 198 HIS A C 1
ATOM 1565 O O . HIS A 1 198 ? -12.862 9.286 6.743 1.00 67.25 198 HIS A O 1
ATOM 1571 N N . LEU A 1 199 ? -11.930 8.580 8.667 1.00 68.62 199 LEU A N 1
ATOM 1572 C CA . LEU A 1 199 ? -12.799 9.330 9.575 1.00 68.62 199 LEU A CA 1
ATOM 1573 C C . LEU A 1 199 ? -12.428 10.821 9.641 1.00 68.62 199 LEU A C 1
ATOM 1575 O O . LEU A 1 199 ? -13.291 11.643 9.923 1.00 68.62 199 LEU A O 1
ATOM 1579 N N . SER A 1 200 ? -11.188 11.208 9.317 1.00 65.31 200 SER A N 1
ATOM 1580 C CA . SER A 1 200 ? -10.714 12.597 9.402 1.00 65.31 200 SER A CA 1
ATOM 1581 C C . SER A 1 200 ? -11.208 13.540 8.289 1.00 65.31 200 SER A C 1
ATOM 1583 O O . SER A 1 200 ? -10.561 14.539 7.988 1.00 65.31 200 SER A O 1
ATOM 1585 N N . GLY A 1 201 ? -12.318 13.224 7.613 1.00 54.69 201 GLY A N 1
ATOM 1586 C CA . GLY A 1 201 ? -12.971 14.109 6.635 1.00 54.69 201 GLY A CA 1
ATOM 1587 C C . GLY A 1 201 ? -12.243 14.314 5.294 1.00 54.69 201 GLY A C 1
ATOM 1588 O O . GLY A 1 201 ? -12.877 14.739 4.325 1.00 54.69 201 GLY A O 1
ATOM 1589 N N . ASP A 1 202 ? -10.963 13.940 5.174 1.00 49.09 202 ASP A N 1
ATOM 1590 C CA . ASP A 1 202 ? -10.183 13.994 3.922 1.00 49.09 202 ASP A CA 1
ATOM 1591 C C . ASP A 1 202 ? -10.820 13.171 2.782 1.00 49.09 202 ASP A C 1
ATOM 1593 O O . ASP A 1 202 ? -10.579 13.424 1.596 1.00 49.09 202 ASP A O 1
ATOM 1597 N N . PHE A 1 203 ? -11.651 12.186 3.136 1.00 46.31 203 PHE A N 1
ATOM 1598 C CA . PHE A 1 203 ? -12.401 11.329 2.226 1.00 46.31 203 PHE A CA 1
ATOM 1599 C C . PHE A 1 203 ? -13.834 11.193 2.742 1.00 46.31 203 PHE A C 1
ATOM 1601 O O . PHE A 1 203 ? -14.121 10.323 3.549 1.00 46.31 203 PHE A O 1
ATOM 1608 N N . HIS A 1 204 ? -14.760 12.025 2.262 1.00 42.12 204 HIS A N 1
ATOM 1609 C CA . HIS A 1 204 ? -16.186 11.796 2.514 1.00 42.12 204 HIS A CA 1
ATOM 1610 C C . HIS A 1 204 ? -16.629 10.493 1.812 1.00 42.12 204 HIS A C 1
ATOM 1612 O O . HIS A 1 204 ? -16.835 10.474 0.593 1.00 42.12 204 HIS A O 1
ATOM 1618 N N . SER A 1 205 ? -16.731 9.402 2.573 1.00 43.03 205 SER A N 1
ATOM 1619 C CA . SER A 1 205 ? -17.474 8.180 2.227 1.00 43.03 205 SER A CA 1
ATOM 1620 C C . SER A 1 205 ? -18.772 8.169 3.050 1.00 43.03 205 SER A C 1
ATOM 1622 O O . SER A 1 205 ? -18.804 8.799 4.108 1.00 43.03 205 SER A O 1
ATOM 1624 N N . PRO A 1 206 ? -19.865 7.537 2.584 1.00 44.09 206 PRO A N 1
ATOM 1625 C CA . PRO A 1 206 ? -21.120 7.493 3.327 1.00 44.09 206 PRO A CA 1
ATOM 1626 C C . PRO A 1 206 ? -20.905 6.811 4.681 1.00 44.09 206 PRO A C 1
ATOM 1628 O O . PRO A 1 206 ? -20.036 5.953 4.801 1.00 44.09 206 PRO A O 1
ATOM 1631 N N . ALA A 1 207 ? -21.740 7.147 5.659 1.00 40.47 207 ALA A N 1
ATOM 1632 C CA . ALA A 1 207 ? -21.750 6.657 7.038 1.00 40.47 207 ALA A CA 1
ATOM 1633 C C . ALA A 1 207 ? -21.831 5.114 7.233 1.00 40.47 207 ALA A C 1
ATOM 1635 O O . ALA A 1 207 ? -22.154 4.660 8.310 1.00 40.47 207 ALA A O 1
ATOM 1636 N N . GLY A 1 208 ? -21.557 4.273 6.230 1.00 47.91 208 GLY A N 1
ATOM 1637 C CA . GLY A 1 208 ? -21.550 2.808 6.359 1.00 47.91 208 GLY A CA 1
ATOM 1638 C C . GLY A 1 208 ? -20.190 2.184 6.705 1.00 47.91 208 GLY A C 1
ATOM 1639 O O . GLY A 1 208 ? -20.138 1.000 7.017 1.00 47.91 208 GLY A O 1
ATOM 1640 N N . ASP A 1 209 ? -19.089 2.944 6.653 1.00 60.06 209 ASP A N 1
ATOM 1641 C CA . ASP A 1 209 ? -17.730 2.379 6.756 1.00 60.06 209 ASP A CA 1
ATOM 1642 C C . ASP A 1 209 ? -17.149 2.398 8.193 1.00 60.06 209 ASP A C 1
ATOM 1644 O O . ASP A 1 209 ? -16.097 1.802 8.438 1.00 60.06 209 ASP A O 1
ATOM 1648 N N . PHE A 1 210 ? -17.804 3.046 9.171 1.00 68.81 210 PHE A N 1
ATOM 1649 C CA . PHE A 1 210 ? -17.294 3.123 10.554 1.00 68.81 210 PHE A CA 1
ATOM 1650 C C . PHE A 1 210 ? -17.481 1.817 11.340 1.00 68.81 210 PHE A C 1
ATOM 1652 O O . PHE A 1 210 ? -16.572 1.412 12.071 1.00 68.81 210 PHE A O 1
ATOM 1659 N N . ASP A 1 211 ? -18.600 1.117 11.124 1.00 71.75 211 ASP A N 1
ATOM 1660 C CA . ASP A 1 211 ? -18.893 -0.191 11.727 1.00 71.75 211 ASP A CA 1
ATOM 1661 C C . ASP A 1 211 ? -17.817 -1.219 11.388 1.00 71.75 211 ASP A C 1
ATOM 1663 O O . ASP A 1 211 ? -17.498 -2.089 12.193 1.00 71.75 211 ASP A O 1
ATOM 1667 N N . THR A 1 212 ? -17.203 -1.078 10.215 1.00 76.06 212 THR A N 1
ATOM 1668 C CA . THR A 1 212 ? -16.162 -1.981 9.729 1.00 76.06 212 THR A CA 1
ATOM 1669 C C . THR A 1 212 ? -14.877 -1.845 10.558 1.00 76.06 212 THR A C 1
ATOM 1671 O O . THR A 1 212 ? -14.325 -2.839 11.036 1.00 76.06 212 THR A O 1
ATOM 1674 N N . TYR A 1 213 ? -14.401 -0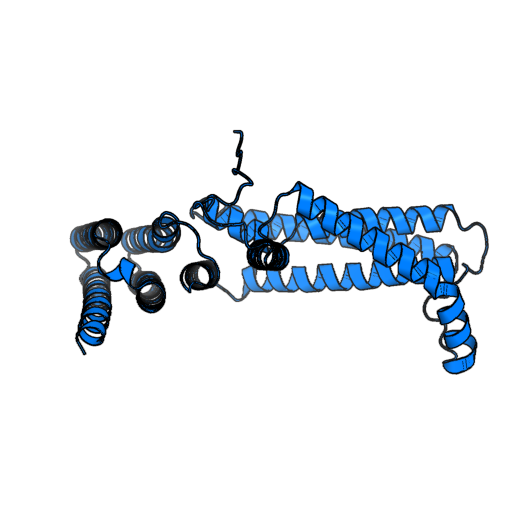.615 10.792 1.00 78.81 213 TYR A N 1
ATOM 1675 C CA . TYR A 1 213 ? -13.170 -0.375 11.560 1.00 78.81 213 TYR A CA 1
ATOM 1676 C C . TYR A 1 213 ? -13.360 -0.582 13.063 1.00 78.81 213 TYR A C 1
ATOM 1678 O O . TYR A 1 213 ? -12.509 -1.188 13.714 1.00 78.81 213 TYR A O 1
ATOM 1686 N N . LEU A 1 214 ? -14.474 -0.098 13.617 1.00 85.50 214 LEU A N 1
ATOM 1687 C CA . LEU A 1 214 ? -14.804 -0.310 15.026 1.00 85.50 214 LEU A CA 1
ATOM 1688 C C . LEU A 1 214 ? -15.114 -1.789 15.292 1.00 85.50 214 LEU A C 1
ATOM 1690 O O . LEU A 1 214 ? -14.639 -2.347 16.281 1.00 85.50 214 LEU A O 1
ATOM 1694 N N . GLY A 1 215 ? -15.835 -2.444 14.379 1.00 85.69 215 GLY A N 1
ATOM 1695 C CA . GLY A 1 215 ? -16.147 -3.870 14.423 1.00 85.69 215 GLY A CA 1
ATOM 1696 C C . GLY A 1 215 ? -14.902 -4.751 14.466 1.00 85.69 215 GLY A C 1
ATOM 1697 O O . GLY A 1 215 ? -14.831 -5.627 15.323 1.00 85.69 215 GLY A O 1
ATOM 1698 N N . HIS A 1 216 ? -13.874 -4.462 13.652 1.00 85.69 216 HIS A N 1
ATOM 1699 C CA . HIS A 1 216 ? -12.584 -5.172 13.717 1.00 85.69 216 HIS A CA 1
ATOM 1700 C C . HIS A 1 216 ? -12.004 -5.183 15.136 1.00 85.69 216 HIS A C 1
ATOM 1702 O O . HIS A 1 216 ? -11.593 -6.234 15.634 1.00 85.69 216 HIS A O 1
ATOM 1708 N N . TYR A 1 217 ? -12.004 -4.032 15.814 1.00 89.31 217 TYR A N 1
ATOM 1709 C CA . TYR A 1 217 ? -11.483 -3.948 17.175 1.00 89.31 217 TYR A CA 1
ATOM 1710 C C . TYR A 1 217 ? -12.398 -4.580 18.210 1.00 89.31 217 TYR A C 1
ATOM 1712 O O . TYR A 1 217 ? -11.889 -5.221 19.125 1.00 89.31 217 TYR A O 1
ATOM 1720 N N . PHE A 1 218 ? -13.717 -4.470 18.062 1.00 91.31 218 PHE A N 1
ATOM 1721 C CA . PHE A 1 218 ? -14.647 -5.146 18.960 1.00 91.31 218 PHE A CA 1
ATOM 1722 C C . PHE A 1 218 ? -14.560 -6.673 18.846 1.00 91.31 218 PHE A C 1
ATOM 1724 O O . PHE A 1 218 ? -14.545 -7.361 19.868 1.00 91.31 218 PHE A O 1
ATOM 1731 N N . ASP A 1 219 ? -14.423 -7.218 17.640 1.00 88.94 219 ASP A N 1
ATOM 1732 C CA . ASP A 1 219 ? -14.217 -8.653 17.443 1.00 88.94 219 ASP A CA 1
ATOM 1733 C C . ASP A 1 219 ? -12.836 -9.103 17.933 1.00 88.94 219 ASP A C 1
ATOM 1735 O O . ASP A 1 219 ? -12.719 -10.148 18.579 1.00 88.94 219 ASP A O 1
ATOM 1739 N N . ALA A 1 220 ? -11.792 -8.290 17.734 1.00 86.12 220 ALA A N 1
ATOM 1740 C CA . ALA A 1 220 ? -10.492 -8.533 18.352 1.00 86.12 220 ALA A CA 1
ATOM 1741 C C . ALA A 1 220 ? -10.591 -8.553 19.887 1.00 86.12 220 ALA A C 1
ATOM 1743 O O . ALA A 1 220 ? -10.102 -9.492 20.507 1.00 86.12 220 ALA A O 1
ATOM 1744 N N . SER A 1 221 ? -11.290 -7.596 20.503 1.00 90.12 221 SER A N 1
ATOM 1745 C CA . SER A 1 221 ? -11.534 -7.562 21.949 1.00 90.12 221 SER A CA 1
ATOM 1746 C C . SER A 1 221 ? -12.256 -8.813 22.453 1.00 90.12 221 SER A C 1
ATOM 1748 O O . SER A 1 221 ? -11.878 -9.346 23.494 1.00 90.12 221 SER A O 1
ATOM 1750 N N . ARG A 1 222 ? -13.245 -9.337 21.715 1.00 92.19 222 ARG A N 1
ATOM 1751 C CA . ARG A 1 222 ? -13.914 -10.603 22.072 1.00 92.19 222 ARG A CA 1
ATOM 1752 C C . ARG A 1 222 ? -12.933 -11.775 22.094 1.00 92.19 222 ARG A C 1
ATOM 1754 O O . ARG A 1 222 ? -12.962 -12.553 23.038 1.00 92.19 222 ARG A O 1
ATOM 1761 N N . ARG A 1 223 ? -12.031 -11.870 21.111 1.00 89.00 223 ARG A N 1
ATOM 1762 C CA . ARG A 1 223 ? -10.987 -12.912 21.077 1.00 89.00 223 ARG A CA 1
ATOM 1763 C C . ARG A 1 223 ? -9.976 -12.779 22.213 1.00 89.00 223 ARG A C 1
ATOM 1765 O O . ARG A 1 223 ? -9.502 -13.789 22.727 1.00 89.00 223 ARG A O 1
ATOM 1772 N N . GLU A 1 224 ? -9.634 -11.551 22.602 1.00 88.94 224 GLU A N 1
ATOM 1773 C CA . GLU A 1 224 ? -8.736 -11.312 23.737 1.00 88.94 224 GLU A CA 1
ATOM 1774 C C . GLU A 1 224 ? -9.380 -11.686 25.078 1.00 88.94 224 GLU A C 1
ATOM 1776 O O . GLU A 1 224 ? -8.675 -12.194 25.947 1.00 88.94 224 GLU A O 1
ATOM 1781 N N . ILE A 1 225 ? -10.703 -11.521 25.218 1.00 89.81 225 ILE A N 1
ATOM 1782 C CA . ILE A 1 225 ? -11.468 -12.084 26.342 1.00 89.81 225 ILE A CA 1
ATOM 1783 C C . ILE A 1 225 ? -11.435 -13.607 26.279 1.00 89.81 225 ILE A C 1
ATOM 1785 O O . ILE A 1 225 ? -11.004 -14.243 27.229 1.00 89.81 225 ILE A O 1
ATOM 1789 N N . ASP A 1 226 ? -11.791 -14.209 25.143 1.00 90.31 226 ASP A N 1
ATOM 1790 C CA . ASP A 1 226 ? -11.800 -15.671 24.986 1.00 90.31 226 ASP A CA 1
ATOM 1791 C C . ASP A 1 226 ? -10.407 -16.303 25.249 1.00 90.31 226 ASP A C 1
ATOM 1793 O O . ASP A 1 226 ? -10.317 -17.478 25.595 1.00 90.31 226 ASP A O 1
ATOM 1797 N N . SER A 1 227 ? -9.326 -15.522 25.118 1.00 89.19 227 SER A N 1
ATOM 1798 C CA . SER A 1 227 ? -7.939 -15.922 25.406 1.00 89.19 227 SER A CA 1
ATOM 1799 C C . SER A 1 227 ? -7.420 -15.499 26.792 1.00 89.19 227 SER A C 1
ATOM 1801 O O . SER A 1 227 ? -6.247 -15.738 27.073 1.00 89.19 227 SER A O 1
ATOM 1803 N N . GLU A 1 228 ? -8.237 -14.833 27.612 1.00 90.25 228 GLU A N 1
ATOM 1804 C CA . GLU A 1 228 ? -7.901 -14.302 28.944 1.00 90.25 228 GLU A CA 1
ATOM 1805 C C . GLU A 1 228 ? -6.678 -13.357 28.964 1.00 90.25 228 GLU A C 1
ATOM 1807 O O . GLU A 1 228 ? -5.783 -13.468 29.802 1.00 90.25 228 GLU A O 1
ATOM 1812 N N . ARG A 1 229 ? -6.604 -12.406 28.017 1.00 88.19 229 ARG A N 1
ATOM 1813 C CA . ARG A 1 229 ? -5.461 -11.475 27.870 1.00 88.19 229 ARG A CA 1
ATOM 1814 C C . ARG A 1 229 ? -5.858 -10.013 28.142 1.00 88.19 229 ARG A C 1
ATOM 1816 O O . ARG A 1 229 ? -6.066 -9.259 27.187 1.00 88.19 229 ARG A O 1
ATOM 1823 N N . PRO A 1 230 ? -5.904 -9.564 29.413 1.00 88.19 230 PRO A N 1
ATOM 1824 C CA . PRO A 1 230 ? -6.397 -8.230 29.780 1.00 88.19 230 PRO A CA 1
ATOM 1825 C C . PRO A 1 230 ? -5.579 -7.077 29.189 1.00 88.19 230 PRO A C 1
ATOM 1827 O O . PRO A 1 230 ? -6.152 -6.103 28.701 1.00 88.19 230 PRO A O 1
ATOM 1830 N N . GLU A 1 231 ? -4.254 -7.202 29.124 1.00 88.50 231 GLU A N 1
ATOM 1831 C CA . GLU A 1 231 ? -3.400 -6.156 28.542 1.00 88.50 231 GLU A CA 1
ATOM 1832 C C . GLU A 1 231 ? -3.663 -5.952 27.043 1.00 88.50 231 GLU A C 1
ATOM 1834 O O . GLU A 1 231 ? -3.783 -4.824 26.556 1.00 88.50 231 GLU A O 1
ATOM 1839 N N . LYS A 1 232 ? -3.837 -7.051 26.297 1.00 86.75 232 LYS A N 1
ATOM 1840 C CA . LYS A 1 232 ? -4.175 -6.987 24.869 1.00 86.75 232 LYS A CA 1
ATOM 1841 C C . LYS A 1 232 ? -5.599 -6.493 24.649 1.00 86.75 232 LYS A C 1
ATOM 1843 O O . LYS A 1 232 ? -5.832 -5.730 23.715 1.00 86.75 232 LYS A O 1
ATOM 1848 N N . LEU A 1 233 ? -6.537 -6.871 25.519 1.00 90.31 233 LEU A N 1
ATOM 1849 C CA . LEU A 1 233 ? -7.895 -6.333 25.508 1.00 90.31 233 LEU A CA 1
ATOM 1850 C C . LEU A 1 233 ? -7.879 -4.806 25.655 1.00 90.31 233 LEU A C 1
ATOM 1852 O O . LEU A 1 233 ? -8.512 -4.113 24.854 1.00 90.31 233 LEU A O 1
ATOM 1856 N N . ARG A 1 234 ? -7.121 -4.271 26.623 1.00 93.50 234 ARG A N 1
ATOM 1857 C CA . ARG A 1 234 ? -7.006 -2.821 26.821 1.00 93.50 234 ARG A CA 1
ATOM 1858 C C . ARG A 1 234 ? -6.437 -2.127 25.592 1.00 93.50 234 ARG A C 1
ATOM 1860 O O . ARG A 1 234 ? -6.943 -1.072 25.210 1.00 93.50 234 ARG A O 1
ATOM 1867 N N . GLU A 1 235 ? -5.426 -2.725 24.966 1.00 89.38 235 GLU A N 1
ATOM 1868 C CA . GLU A 1 235 ? -4.839 -2.229 23.722 1.00 89.38 235 GLU A CA 1
ATOM 1869 C C . GLU A 1 235 ? -5.892 -2.114 22.607 1.00 89.38 235 GLU A C 1
ATOM 1871 O O . GLU A 1 235 ? -6.003 -1.052 21.998 1.00 89.38 235 GLU A O 1
ATOM 1876 N N . LYS A 1 236 ? -6.712 -3.150 22.362 1.00 90.69 236 LYS A N 1
ATOM 1877 C CA . LYS A 1 236 ? -7.751 -3.100 21.309 1.00 90.69 236 LYS A CA 1
ATOM 1878 C C . LYS A 1 236 ? -8.841 -2.080 21.618 1.00 90.69 236 LYS A C 1
ATOM 1880 O O . LYS A 1 236 ? -9.215 -1.296 20.750 1.00 90.69 236 LYS A O 1
ATOM 1885 N N . LEU A 1 237 ? -9.283 -2.022 22.869 1.00 93.19 237 LEU A N 1
ATOM 1886 C CA . LEU A 1 237 ? -10.284 -1.058 23.322 1.00 93.19 237 LEU A CA 1
ATOM 1887 C C . LEU A 1 237 ? -9.792 0.398 23.232 1.00 93.19 237 LEU A C 1
ATOM 1889 O O . LEU A 1 237 ? -10.553 1.295 22.881 1.00 93.19 237 LEU A O 1
ATOM 1893 N N . ARG A 1 238 ? -8.497 0.647 23.455 1.00 91.94 238 ARG A N 1
ATOM 1894 C CA . ARG A 1 238 ? -7.901 1.979 23.259 1.00 91.94 238 ARG A CA 1
ATOM 1895 C C . ARG A 1 238 ? -7.933 2.425 21.792 1.00 91.94 238 ARG A C 1
ATOM 1897 O O . ARG A 1 238 ? -8.041 3.617 21.515 1.00 91.94 238 ARG A O 1
ATOM 1904 N N . ARG A 1 239 ? -7.859 1.486 20.846 1.00 89.69 239 ARG A N 1
ATOM 1905 C CA . ARG A 1 239 ? -7.971 1.791 19.410 1.00 89.69 239 ARG A CA 1
ATOM 1906 C C . ARG A 1 239 ? -9.407 2.165 19.033 1.00 89.69 239 ARG A C 1
ATOM 1908 O O . ARG A 1 239 ? -9.587 3.084 18.242 1.00 89.69 239 ARG A O 1
ATOM 1915 N N . VAL A 1 240 ? -10.414 1.543 19.661 1.00 91.69 240 VAL A N 1
ATOM 1916 C CA . VAL A 1 240 ? -11.828 1.972 19.566 1.00 91.69 240 VAL A CA 1
ATOM 1917 C C . VAL A 1 240 ? -11.981 3.417 20.045 1.00 91.69 240 VAL A C 1
ATOM 1919 O O . VAL A 1 240 ? -12.503 4.246 19.304 1.00 91.69 240 VAL A O 1
ATOM 1922 N N . GLU A 1 241 ? -11.471 3.733 21.242 1.00 92.19 241 GLU A N 1
ATOM 1923 C CA . GLU A 1 241 ? -11.483 5.098 21.799 1.00 92.19 241 GLU A CA 1
ATOM 1924 C C . GLU A 1 241 ? -10.865 6.106 20.823 1.00 92.19 241 GLU A C 1
ATOM 1926 O O . GLU A 1 241 ? -11.470 7.134 20.530 1.00 92.19 241 GLU A O 1
ATOM 1931 N N . SER A 1 242 ? -9.690 5.788 20.271 1.00 90.25 242 SER A N 1
ATOM 1932 C CA . SER A 1 242 ? -8.982 6.704 19.376 1.00 90.25 242 SER A CA 1
ATOM 1933 C C . SER A 1 242 ? -9.684 6.911 18.032 1.00 90.25 242 SER A C 1
ATOM 1935 O O . SER A 1 242 ? -9.633 8.010 17.483 1.00 90.25 242 SER A O 1
ATOM 1937 N N . LEU A 1 243 ? -10.345 5.886 17.485 1.00 86.88 243 LEU A N 1
ATOM 1938 C CA . LEU A 1 243 ? -11.144 6.042 16.268 1.00 86.88 243 LEU A CA 1
ATOM 1939 C C . LEU A 1 243 ? -12.401 6.882 16.512 1.00 86.88 243 LEU A C 1
ATOM 1941 O O . LEU A 1 243 ? -12.724 7.733 15.685 1.00 86.88 243 LEU A O 1
ATOM 1945 N N . LEU A 1 244 ? -13.082 6.678 17.644 1.00 87.94 244 LEU A N 1
ATOM 1946 C CA . LEU A 1 244 ? -14.252 7.475 18.019 1.00 87.94 244 LEU A CA 1
ATOM 1947 C C . LEU A 1 244 ? -13.890 8.941 18.268 1.00 87.94 244 LEU A C 1
ATOM 1949 O O . LEU A 1 244 ? -14.633 9.822 17.854 1.00 87.94 244 LEU A O 1
ATOM 1953 N N . GLU A 1 245 ? -12.744 9.214 18.892 1.00 87.94 245 GLU A N 1
ATOM 1954 C CA . GLU A 1 245 ? -12.241 10.578 19.083 1.00 87.94 245 GLU A CA 1
ATOM 1955 C C . GLU A 1 245 ? -12.068 11.299 17.739 1.00 87.94 245 GLU A C 1
ATOM 1957 O O . GLU A 1 245 ? -12.664 12.354 17.532 1.00 87.94 245 GLU A O 1
ATOM 1962 N N . VAL A 1 246 ? -11.360 10.681 16.786 1.00 83.69 246 VAL A N 1
ATOM 1963 C CA . VAL A 1 246 ? -11.172 11.256 15.443 1.00 83.69 246 VAL A CA 1
ATOM 1964 C C . VAL A 1 246 ? -12.505 11.434 14.717 1.00 83.69 246 VAL A C 1
ATOM 1966 O O . VAL A 1 246 ? -12.705 12.453 14.062 1.00 83.69 246 VAL A O 1
ATOM 1969 N N . LEU A 1 247 ? -13.430 10.481 14.830 1.00 81.25 247 LEU A N 1
ATOM 1970 C CA . LEU A 1 247 ? -14.748 10.597 14.206 1.00 81.25 247 LEU A CA 1
ATOM 1971 C C . LEU A 1 247 ? -15.532 11.797 14.751 1.00 81.25 247 LEU A C 1
ATOM 1973 O O . LEU A 1 247 ? -16.063 12.592 13.980 1.00 81.25 247 LEU A O 1
ATOM 1977 N N . LEU A 1 248 ? -15.575 11.953 16.073 1.00 82.12 248 LEU A N 1
ATOM 1978 C CA . LEU A 1 248 ? -16.340 13.012 16.730 1.00 82.12 248 LEU A CA 1
ATOM 1979 C C . LEU A 1 248 ? -15.721 14.404 16.558 1.00 82.12 248 LEU A C 1
ATOM 1981 O O . LEU A 1 248 ? -16.445 15.395 16.644 1.00 82.12 248 LEU A O 1
ATOM 1985 N N . GLU A 1 249 ? -14.409 14.481 16.325 1.00 81.81 249 GLU A N 1
ATOM 1986 C CA . GLU A 1 249 ? -13.713 15.724 15.978 1.00 81.81 249 GLU A CA 1
ATOM 1987 C C . GLU A 1 249 ? -13.984 16.188 14.542 1.00 81.81 249 GLU A C 1
ATOM 1989 O O . GLU A 1 249 ? -13.941 17.388 14.277 1.00 81.81 249 GLU A O 1
ATOM 1994 N N . ASN A 1 250 ? -14.226 15.259 13.612 1.00 74.38 250 ASN A N 1
ATOM 1995 C CA . ASN A 1 250 ? -14.287 15.565 12.180 1.00 74.38 250 ASN A CA 1
ATOM 1996 C C . ASN A 1 250 ? -15.702 15.548 11.588 1.00 74.38 250 ASN A C 1
ATOM 1998 O O . ASN A 1 250 ? -15.907 16.138 10.526 1.00 74.38 250 ASN A O 1
ATOM 2002 N N . ASP A 1 251 ? -16.673 14.914 12.250 1.00 72.88 251 ASP A N 1
ATOM 2003 C CA . ASP A 1 251 ? -18.076 14.941 11.837 1.00 72.88 251 ASP A CA 1
ATOM 2004 C C . ASP A 1 251 ? -19.005 15.288 13.009 1.00 72.88 251 ASP A C 1
ATOM 2006 O O . ASP A 1 251 ? -19.281 14.496 13.919 1.00 72.88 251 ASP A O 1
ATOM 2010 N N . ASP A 1 252 ? -19.540 16.507 12.952 1.00 68.62 252 ASP A N 1
ATOM 2011 C CA . ASP A 1 252 ? -20.432 17.034 13.973 1.00 68.62 252 ASP A CA 1
ATOM 2012 C C . ASP A 1 252 ? -21.746 16.247 14.093 1.00 68.62 252 ASP A C 1
ATOM 2014 O O . ASP A 1 252 ? -22.341 16.212 15.173 1.00 68.62 252 ASP A O 1
ATOM 2018 N N . GLN A 1 253 ? -22.202 15.572 13.038 1.00 71.25 253 GLN A N 1
ATOM 2019 C CA . GLN A 1 253 ? -23.463 14.822 13.065 1.00 71.25 253 GLN A CA 1
ATOM 2020 C C . GLN A 1 253 ? -23.327 13.492 13.813 1.00 71.25 253 GLN A C 1
ATOM 2022 O O . GLN A 1 253 ? -24.296 13.032 14.424 1.00 71.25 253 GLN A O 1
ATOM 2027 N N . MET A 1 254 ? -22.115 12.933 13.862 1.00 75.69 254 MET A N 1
ATOM 2028 C CA . MET A 1 254 ? -21.840 11.624 14.466 1.00 75.69 254 MET A CA 1
ATOM 2029 C C . MET A 1 254 ? -22.079 11.597 15.972 1.00 75.69 254 MET A C 1
ATOM 2031 O O . MET A 1 254 ? -22.509 10.584 16.513 1.00 75.69 254 MET A O 1
ATOM 2035 N N . ALA A 1 255 ? -21.892 12.714 16.683 1.00 75.12 255 ALA A N 1
ATOM 2036 C CA . ALA A 1 255 ? -22.146 12.710 18.127 1.00 75.12 255 ALA A CA 1
ATOM 2037 C C . ALA A 1 255 ? -23.634 12.546 18.476 1.00 75.12 255 ALA A C 1
ATOM 2039 O O . ALA A 1 255 ? -23.955 12.180 19.603 1.00 75.12 255 ALA A O 1
ATOM 2040 N N . THR A 1 256 ? -24.532 12.808 17.525 1.00 75.50 256 THR A N 1
ATOM 2041 C CA . THR A 1 256 ? -25.984 12.624 17.670 1.00 75.50 256 THR A CA 1
ATOM 2042 C C . THR A 1 256 ? -26.520 11.434 16.878 1.00 75.50 256 THR A C 1
ATOM 2044 O O . THR A 1 256 ? -27.730 11.216 16.874 1.00 75.50 256 THR A O 1
ATOM 2047 N N . ASP A 1 257 ? -25.647 10.678 16.212 1.00 80.25 257 ASP A N 1
ATOM 2048 C CA . ASP A 1 257 ? -26.037 9.517 15.422 1.00 80.25 257 ASP A CA 1
ATOM 2049 C C . ASP A 1 257 ? -26.408 8.351 16.346 1.00 80.25 257 ASP A C 1
ATOM 2051 O O . ASP A 1 257 ? -25.564 7.738 17.003 1.00 80.25 257 ASP A O 1
ATOM 2055 N N . THR A 1 258 ? -27.704 8.059 16.417 1.00 82.00 258 THR A N 1
ATOM 2056 C CA . THR A 1 258 ? -28.231 6.974 17.244 1.00 82.00 258 THR A CA 1
ATOM 2057 C C . THR A 1 258 ? -27.778 5.601 16.766 1.00 82.00 258 THR A C 1
ATOM 2059 O O . THR A 1 258 ? -27.561 4.734 17.605 1.00 82.00 258 THR A O 1
ATOM 2062 N N . GLU A 1 259 ? -27.602 5.394 15.458 1.00 82.12 259 GLU A N 1
ATOM 2063 C CA . GLU A 1 259 ? -27.195 4.091 14.919 1.00 82.12 259 GLU A CA 1
ATOM 2064 C C . GLU A 1 259 ? -25.747 3.773 15.316 1.00 82.12 259 GLU A C 1
ATOM 2066 O O . GLU A 1 259 ? -25.471 2.677 15.809 1.00 82.12 259 GLU A O 1
ATOM 2071 N N . LEU A 1 260 ? -24.848 4.762 15.219 1.00 83.19 260 LEU A N 1
ATOM 2072 C CA . LEU A 1 260 ? -23.464 4.651 15.695 1.00 83.19 260 LEU A CA 1
ATOM 2073 C C . LEU A 1 260 ? -23.406 4.303 17.187 1.00 83.19 260 LEU A C 1
ATOM 2075 O O . LEU A 1 260 ? -22.699 3.378 17.595 1.00 83.19 260 LEU A O 1
ATOM 2079 N N . TRP A 1 261 ? -24.129 5.050 18.024 1.00 87.38 261 TRP A N 1
ATOM 2080 C CA . TRP A 1 261 ? -24.078 4.838 19.470 1.00 87.38 261 TRP A CA 1
ATOM 2081 C C . TRP A 1 261 ? -24.719 3.516 19.887 1.00 87.38 261 TRP A C 1
ATOM 2083 O O . TRP A 1 261 ? -24.168 2.829 20.750 1.00 87.38 261 TRP A O 1
ATOM 2093 N N . ASP A 1 262 ? -25.814 3.109 19.243 1.00 87.25 262 ASP A N 1
ATOM 2094 C CA . ASP A 1 262 ? -26.405 1.789 19.449 1.00 87.25 262 ASP A CA 1
ATOM 2095 C C . ASP A 1 262 ? -25.408 0.687 19.075 1.00 87.25 262 ASP A C 1
ATOM 2097 O O . ASP A 1 262 ? -25.221 -0.258 19.845 1.00 87.25 262 ASP A O 1
ATOM 2101 N N . PHE A 1 263 ? -24.703 0.812 17.947 1.00 88.25 263 PHE A N 1
ATOM 2102 C CA . PHE A 1 263 ? -23.649 -0.127 17.561 1.00 88.25 263 PHE A CA 1
ATOM 2103 C C . PHE A 1 263 ? -22.533 -0.203 18.615 1.00 88.25 263 PHE A C 1
ATOM 2105 O O . PHE A 1 263 ? -22.185 -1.296 19.080 1.00 88.25 263 PHE A O 1
ATOM 2112 N N . VAL A 1 264 ? -21.992 0.944 19.037 1.00 90.12 264 VAL A N 1
ATOM 2113 C CA . VAL A 1 264 ? -20.902 1.027 20.022 1.00 90.12 264 VAL A CA 1
ATOM 2114 C C . VAL A 1 264 ? -21.327 0.417 21.359 1.00 90.12 264 VAL A C 1
ATOM 2116 O O . VAL A 1 264 ? -20.645 -0.469 21.881 1.00 90.12 264 VAL A O 1
ATOM 2119 N N . PHE A 1 265 ? -22.470 0.828 21.913 1.00 91.94 265 PHE A N 1
ATOM 2120 C CA . PHE A 1 265 ? -22.920 0.351 23.221 1.00 91.94 265 PHE A CA 1
ATOM 2121 C C . PHE A 1 265 ? -23.351 -1.114 23.202 1.00 91.94 265 PHE A C 1
ATOM 2123 O O . PHE A 1 265 ? -23.080 -1.832 24.166 1.00 91.94 265 PHE A O 1
ATOM 2130 N N . ASN A 1 266 ? -23.956 -1.601 22.117 1.00 92.38 266 ASN A N 1
ATOM 2131 C CA . ASN A 1 266 ? -24.274 -3.022 21.985 1.00 92.38 266 ASN A CA 1
ATOM 2132 C C . ASN A 1 266 ? -23.004 -3.882 21.970 1.00 92.38 266 ASN A C 1
ATOM 2134 O O . ASN A 1 266 ? -22.963 -4.930 22.623 1.00 92.38 266 ASN A O 1
ATOM 2138 N N . ASN A 1 267 ? -21.945 -3.427 21.296 1.00 93.81 267 ASN A N 1
ATOM 2139 C CA . ASN A 1 267 ? -20.663 -4.122 21.299 1.00 93.81 267 ASN A CA 1
ATOM 2140 C C . ASN A 1 267 ? -19.983 -4.099 22.673 1.00 93.81 267 ASN A C 1
ATOM 2142 O O . ASN A 1 267 ? -19.585 -5.163 23.153 1.00 93.81 267 ASN A O 1
ATOM 2146 N N . TYR A 1 268 ? -19.927 -2.947 23.351 1.00 94.25 268 TYR A N 1
ATOM 2147 C CA . TYR A 1 268 ? -19.415 -2.867 24.726 1.00 94.25 268 TYR A CA 1
ATOM 2148 C C . TYR A 1 268 ? -20.201 -3.765 25.684 1.00 94.25 268 TYR A C 1
ATOM 2150 O O . TYR A 1 268 ? -19.597 -4.534 26.428 1.00 94.25 268 TYR A O 1
ATOM 2158 N N . ASN A 1 269 ? -21.536 -3.759 25.618 1.00 92.94 269 ASN A N 1
ATOM 2159 C CA . ASN A 1 269 ? -22.377 -4.632 26.439 1.00 92.94 269 ASN A CA 1
ATOM 2160 C C . ASN A 1 269 ? -22.109 -6.119 26.161 1.00 92.94 269 ASN A C 1
ATOM 2162 O O . ASN A 1 269 ? -22.072 -6.928 27.090 1.00 92.94 269 ASN A O 1
ATOM 2166 N N . SER A 1 270 ? -21.914 -6.499 24.895 1.00 93.75 270 SER A N 1
ATOM 2167 C CA . SER A 1 270 ? -21.565 -7.875 24.528 1.00 93.75 270 SER A CA 1
ATOM 2168 C C . SER A 1 270 ? -20.207 -8.295 25.093 1.00 93.75 270 SER A C 1
ATOM 2170 O O . SER A 1 270 ? -20.063 -9.434 25.531 1.00 93.75 270 SER A O 1
ATOM 2172 N N . ILE A 1 271 ? -19.213 -7.409 25.051 1.00 93.25 271 ILE A N 1
ATOM 2173 C CA . ILE A 1 271 ? -17.855 -7.653 25.553 1.00 93.25 271 ILE A CA 1
ATOM 2174 C C . ILE A 1 271 ? -17.872 -7.726 27.086 1.00 93.25 271 ILE A C 1
ATOM 2176 O O . ILE A 1 271 ? -17.341 -8.674 27.654 1.00 93.25 271 ILE A O 1
ATOM 2180 N N . TYR A 1 272 ? -18.574 -6.805 27.749 1.00 92.81 272 TYR A N 1
ATOM 2181 C CA . TYR A 1 272 ? -18.747 -6.788 29.202 1.00 92.81 272 TYR A CA 1
ATOM 2182 C C . TYR A 1 272 ? -19.386 -8.083 29.718 1.00 92.81 272 TYR A C 1
ATOM 2184 O O . TYR A 1 272 ? -18.840 -8.741 30.597 1.00 92.81 272 TYR A O 1
ATOM 2192 N N . ARG A 1 273 ? -20.501 -8.519 29.113 1.00 92.31 273 ARG A N 1
ATOM 2193 C CA . ARG A 1 273 ? -21.166 -9.776 29.501 1.00 92.31 273 ARG A CA 1
ATOM 2194 C C . ARG A 1 273 ? -20.259 -10.994 29.350 1.00 92.31 273 ARG A C 1
ATOM 2196 O O . ARG A 1 273 ? -20.368 -11.918 30.148 1.00 92.31 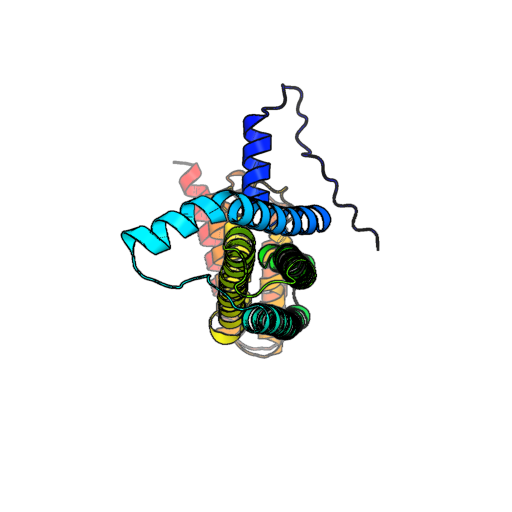273 ARG A O 1
ATOM 2203 N N . ARG A 1 274 ? -19.390 -11.011 28.334 1.00 92.12 274 ARG A N 1
ATOM 2204 C CA . ARG A 1 274 ? -18.404 -12.086 28.152 1.00 92.12 274 ARG A CA 1
ATOM 2205 C C . ARG A 1 274 ? -17.321 -12.053 29.227 1.00 92.12 274 ARG A C 1
ATOM 2207 O O . ARG A 1 274 ? -17.010 -13.109 29.758 1.00 92.12 274 ARG A O 1
ATOM 2214 N N . ALA A 1 275 ? -16.800 -10.874 29.569 1.00 90.50 275 ALA A N 1
ATOM 2215 C CA . ALA A 1 275 ? -15.818 -10.726 30.643 1.00 90.50 275 ALA A CA 1
ATOM 2216 C C . ALA A 1 275 ? -16.382 -11.203 31.994 1.00 90.50 275 ALA A C 1
ATOM 2218 O O . ALA A 1 275 ? -15.753 -12.015 32.664 1.00 90.50 275 ALA A O 1
ATOM 2219 N N . VAL A 1 276 ? -17.615 -10.803 32.331 1.00 91.31 276 VAL A N 1
ATOM 2220 C CA . VAL A 1 276 ? -18.312 -11.263 33.549 1.00 91.31 276 VAL A CA 1
ATOM 2221 C C . VAL A 1 276 ? -18.540 -12.777 33.526 1.00 91.31 276 VAL A C 1
ATOM 2223 O O . VAL A 1 276 ? -18.372 -13.448 34.536 1.00 91.31 276 VAL A O 1
ATOM 2226 N N . ALA A 1 277 ? -18.900 -13.348 32.372 1.00 91.81 277 ALA A N 1
ATOM 2227 C CA . ALA A 1 277 ? -19.104 -14.792 32.245 1.00 91.81 277 ALA A CA 1
ATOM 2228 C C . ALA A 1 277 ? -17.821 -15.617 32.461 1.00 91.81 277 ALA A C 1
ATOM 2230 O O . ALA A 1 277 ? -17.922 -16.811 32.738 1.00 91.81 277 ALA A O 1
ATOM 2231 N N . GLN A 1 278 ? -16.644 -15.002 32.328 1.00 89.12 278 GLN A N 1
ATOM 2232 C CA . GLN A 1 278 ? -15.354 -15.626 32.621 1.00 89.12 278 GLN A CA 1
ATOM 2233 C C . GLN A 1 278 ? -14.897 -15.450 34.074 1.00 89.12 278 GLN A C 1
ATOM 2235 O O . GLN A 1 278 ? -13.860 -16.001 34.427 1.00 89.12 278 GLN A O 1
ATOM 2240 N N . ASP A 1 279 ? -15.651 -14.719 34.906 1.00 90.31 279 ASP A N 1
ATOM 2241 C CA . ASP A 1 279 ? -15.317 -14.467 36.317 1.00 90.31 279 ASP A CA 1
ATOM 2242 C C . ASP A 1 279 ? -13.904 -13.869 36.492 1.00 90.31 279 ASP A C 1
ATOM 2244 O O . ASP A 1 279 ? -13.136 -14.248 37.375 1.00 90.31 279 ASP A O 1
ATOM 2248 N N . ASN A 1 280 ? -13.528 -12.964 35.580 1.00 88.19 280 ASN A N 1
ATOM 2249 C CA . ASN A 1 280 ? -12.213 -12.328 35.545 1.00 88.19 280 ASN A CA 1
ATOM 2250 C C . ASN A 1 280 ? -12.343 -10.807 35.728 1.00 88.19 280 ASN A C 1
ATOM 2252 O O . ASN A 1 280 ? -12.610 -10.067 34.774 1.00 88.19 280 ASN A O 1
ATOM 2256 N N . ASP A 1 281 ? -12.093 -10.358 36.960 1.00 92.19 281 ASP A N 1
ATOM 2257 C CA . ASP A 1 281 ? -12.174 -8.953 37.378 1.00 92.19 281 ASP A CA 1
ATOM 2258 C C . ASP A 1 281 ? -11.269 -8.028 36.548 1.00 92.19 281 ASP A C 1
ATOM 2260 O O . ASP A 1 281 ? -11.624 -6.879 36.276 1.00 92.19 281 ASP A O 1
ATOM 2264 N N . GLU A 1 282 ? -10.095 -8.504 36.111 1.00 92.31 282 GLU A N 1
ATOM 2265 C CA . GLU A 1 282 ? -9.175 -7.689 35.312 1.00 92.31 282 GLU A CA 1
ATOM 2266 C C . GLU A 1 282 ? -9.752 -7.408 33.924 1.00 92.31 282 GLU A C 1
ATOM 2268 O O . GLU A 1 282 ? -9.712 -6.263 33.468 1.00 92.31 282 GLU A O 1
ATOM 2273 N N . LEU A 1 283 ? -10.326 -8.418 33.259 1.00 89.69 283 LEU A N 1
ATOM 2274 C CA . LEU A 1 283 ? -11.000 -8.237 31.970 1.00 89.69 283 LEU A CA 1
ATOM 2275 C C . LEU A 1 283 ? -12.198 -7.301 32.111 1.00 89.69 283 LEU A C 1
ATOM 2277 O O . LEU A 1 283 ? -12.349 -6.383 31.302 1.00 89.69 283 LEU A O 1
ATOM 2281 N N . GLU A 1 284 ? -13.015 -7.498 33.149 1.00 92.44 284 GLU A N 1
ATOM 2282 C CA . GLU A 1 284 ? -14.164 -6.641 33.434 1.00 92.44 284 GLU A CA 1
ATOM 2283 C C . GLU A 1 284 ? -13.731 -5.177 33.589 1.00 92.44 284 GLU A C 1
ATOM 2285 O O . GLU A 1 284 ? -14.269 -4.282 32.924 1.00 92.44 284 GLU A O 1
ATOM 2290 N N . GLN A 1 285 ? -12.692 -4.934 34.391 1.00 94.38 285 GLN A N 1
ATOM 2291 C CA . GLN A 1 285 ? -12.192 -3.594 34.657 1.00 94.38 285 GLN A CA 1
ATOM 2292 C C . GLN A 1 285 ? -11.684 -2.900 33.386 1.00 94.38 285 GLN A C 1
ATOM 2294 O O . GLN A 1 285 ? -11.922 -1.701 33.214 1.00 94.38 285 GLN A O 1
ATOM 2299 N N . GLN A 1 286 ? -11.024 -3.616 32.464 1.00 94.12 286 GLN A N 1
ATOM 2300 C CA . GLN A 1 286 ? -10.586 -3.014 31.196 1.00 94.12 286 GLN A CA 1
ATOM 2301 C C . GLN A 1 286 ? -11.768 -2.559 30.330 1.00 94.12 286 GLN A C 1
ATOM 2303 O O . GLN A 1 286 ? -11.700 -1.488 29.717 1.00 94.12 286 GLN A O 1
ATOM 2308 N N . VAL A 1 287 ? -12.859 -3.331 30.300 1.00 93.06 287 VAL A N 1
ATOM 2309 C CA . VAL A 1 287 ? -14.072 -2.975 29.548 1.00 93.06 287 VAL A CA 1
ATOM 2310 C C . VAL A 1 287 ? -14.752 -1.755 30.166 1.00 93.06 287 VAL A C 1
ATOM 2312 O O . VAL A 1 287 ? -15.051 -0.804 29.443 1.00 93.06 287 VAL A O 1
ATOM 2315 N N . ILE A 1 288 ? -14.923 -1.739 31.493 1.00 92.00 288 ILE A N 1
ATOM 2316 C CA . ILE A 1 288 ? -15.522 -0.612 32.228 1.00 92.00 288 ILE A CA 1
ATOM 2317 C C . ILE A 1 288 ? -14.712 0.669 32.017 1.00 92.00 288 ILE A C 1
ATOM 2319 O O . ILE A 1 288 ? -15.278 1.725 31.715 1.00 92.00 288 ILE A O 1
ATOM 2323 N N . ASN A 1 289 ? -13.386 0.587 32.156 1.00 92.19 289 ASN A N 1
ATOM 2324 C CA . ASN A 1 289 ? -12.495 1.732 31.979 1.00 92.19 289 ASN A CA 1
ATOM 2325 C C . ASN A 1 289 ? -12.627 2.317 30.572 1.00 92.19 289 ASN A C 1
ATOM 2327 O O . ASN A 1 289 ? -12.724 3.533 30.412 1.00 92.19 289 ASN A O 1
ATOM 2331 N N . SER A 1 290 ? -12.662 1.451 29.559 1.00 93.44 290 SER A N 1
ATOM 2332 C CA . SER A 1 290 ? -12.788 1.890 28.175 1.00 93.44 290 SER A CA 1
ATOM 2333 C C . SER A 1 290 ? -14.151 2.508 27.876 1.00 93.44 290 SER A C 1
ATOM 2335 O O . SER A 1 290 ? -14.224 3.606 27.324 1.00 93.44 290 SER A O 1
ATOM 2337 N N . GLN A 1 291 ? -15.236 1.863 28.311 1.00 92.56 291 GLN A N 1
ATOM 2338 C CA . GLN A 1 291 ? -16.590 2.386 28.137 1.00 92.56 291 GLN A CA 1
ATOM 2339 C C . GLN A 1 291 ? -16.759 3.753 28.819 1.00 92.56 291 GLN A C 1
ATOM 2341 O O . GLN A 1 291 ? -17.358 4.666 28.251 1.00 92.56 291 GLN A O 1
ATOM 2346 N N . SER A 1 292 ? -16.178 3.918 30.010 1.00 89.12 292 SER A N 1
ATOM 2347 C CA . SER A 1 292 ? -16.151 5.198 30.726 1.00 89.12 292 SER A CA 1
ATOM 2348 C C . SER A 1 292 ? -15.375 6.269 29.952 1.00 89.12 292 SER A C 1
ATOM 2350 O O . SER A 1 292 ? -15.809 7.418 29.888 1.00 89.12 292 SER A O 1
ATOM 2352 N N . GLY A 1 293 ? -14.257 5.893 29.321 1.00 87.88 293 GLY A N 1
ATOM 2353 C CA . GLY A 1 293 ? -13.491 6.769 28.433 1.00 87.88 293 GLY A CA 1
ATOM 2354 C C . GLY A 1 293 ? -14.307 7.246 27.231 1.00 87.88 293 GLY A C 1
ATOM 2355 O O . GLY A 1 293 ? -14.356 8.444 26.961 1.00 87.88 293 GLY A O 1
ATOM 2356 N N . VAL A 1 294 ? -15.024 6.341 26.562 1.00 88.44 294 VAL A N 1
ATOM 2357 C CA . VAL A 1 294 ? -15.901 6.679 25.427 1.00 88.44 294 VAL A CA 1
ATOM 2358 C C . VAL A 1 294 ? -17.027 7.633 25.837 1.00 88.44 294 VAL A C 1
ATOM 2360 O O . VAL A 1 294 ? -17.285 8.613 25.137 1.00 88.44 294 VAL A O 1
ATOM 2363 N N . LEU A 1 295 ? -17.661 7.401 26.993 1.00 86.81 295 LEU A N 1
ATOM 2364 C CA . LEU A 1 295 ? -18.671 8.314 27.543 1.00 86.81 295 LEU A CA 1
ATOM 2365 C C . LEU A 1 295 ? -18.091 9.700 27.840 1.00 86.81 295 LEU A C 1
ATOM 2367 O O . LEU A 1 295 ? -18.737 10.715 27.597 1.00 86.81 295 LEU A O 1
ATOM 2371 N N . TRP A 1 296 ? -16.861 9.767 28.347 1.00 85.81 296 TRP A N 1
ATOM 2372 C CA . TRP A 1 296 ? -16.208 11.045 28.608 1.00 85.81 296 TRP A CA 1
ATOM 2373 C C . TRP A 1 296 ? -15.897 11.812 27.316 1.00 85.81 296 TRP A C 1
ATOM 2375 O O . TRP A 1 296 ? -16.154 13.017 27.248 1.00 85.81 296 TRP A O 1
ATOM 2385 N N . ILE A 1 297 ? -15.403 11.123 26.279 1.00 82.38 297 ILE A N 1
ATOM 2386 C CA . ILE A 1 297 ? -15.146 11.713 24.955 1.00 82.38 297 ILE A CA 1
ATOM 2387 C C . ILE A 1 297 ? -16.448 12.294 24.382 1.00 82.38 297 ILE A C 1
ATOM 2389 O O . ILE A 1 297 ? -16.471 13.454 23.964 1.00 82.38 297 ILE A O 1
ATOM 2393 N N . SER A 1 298 ? -17.550 11.537 24.425 1.00 79.06 298 SER A N 1
ATOM 2394 C CA . SER A 1 298 ? -18.839 11.998 23.894 1.00 79.06 298 SER A CA 1
ATOM 2395 C C . SER A 1 298 ? -19.406 13.189 24.675 1.00 79.06 298 SER A C 1
ATOM 2397 O O . SER A 1 298 ? -19.848 14.169 24.070 1.00 79.06 298 SER A O 1
ATOM 2399 N N . MET A 1 299 ? -19.323 13.170 26.011 1.00 79.25 299 MET A N 1
ATOM 2400 C CA . MET A 1 299 ? -19.777 14.275 26.863 1.00 79.25 299 MET A CA 1
ATOM 2401 C C . MET A 1 299 ? -18.973 15.558 26.641 1.00 79.25 299 MET A C 1
ATOM 2403 O O . MET A 1 299 ? -19.556 16.643 26.599 1.00 79.25 299 MET A O 1
ATOM 2407 N N . ASN A 1 300 ? -17.650 15.466 26.488 1.00 79.50 300 ASN A N 1
ATOM 2408 C CA . ASN A 1 300 ? -16.816 16.637 26.219 1.00 79.50 300 ASN A CA 1
ATOM 2409 C C . ASN A 1 300 ? -17.125 17.268 24.866 1.00 79.50 300 ASN A C 1
ATOM 2411 O O . ASN A 1 300 ? -17.243 18.491 24.782 1.00 79.50 300 ASN A O 1
ATOM 2415 N N . GLN A 1 301 ? -17.300 16.449 23.830 1.00 74.44 301 GLN A N 1
ATOM 2416 C CA . GLN A 1 301 ? -17.668 16.948 22.508 1.00 74.44 301 GLN A CA 1
ATOM 2417 C C . GLN A 1 301 ? -19.055 17.596 22.527 1.00 74.44 301 GLN A C 1
ATOM 2419 O O . GLN A 1 301 ? -19.238 18.675 21.971 1.00 74.44 301 GLN A O 1
ATOM 2424 N N . TRP A 1 302 ? -20.014 17.023 23.257 1.00 66.06 302 TRP A N 1
ATOM 2425 C CA . TRP A 1 302 ? -21.319 17.653 23.462 1.00 66.06 302 TRP A CA 1
ATOM 2426 C C . TRP A 1 302 ? -21.221 18.990 24.213 1.00 66.06 302 TRP A C 1
ATOM 2428 O O . TRP A 1 302 ? -21.863 19.965 23.824 1.00 66.06 302 TRP A O 1
ATOM 2438 N N . ARG A 1 303 ? -20.385 19.072 25.257 1.00 68.94 303 ARG A N 1
ATOM 2439 C CA . ARG A 1 303 ? -20.192 20.302 26.042 1.00 68.94 303 ARG A CA 1
ATOM 2440 C C . ARG A 1 303 ? -19.561 21.423 25.220 1.00 68.94 303 ARG A C 1
ATOM 2442 O O . ARG A 1 303 ? -20.037 22.551 25.291 1.00 68.94 303 ARG A O 1
ATOM 2449 N N . ASN A 1 304 ? -18.530 21.115 24.437 1.00 69.12 304 ASN A N 1
ATOM 2450 C CA . ASN A 1 304 ? -17.848 22.088 23.577 1.00 69.12 304 ASN A CA 1
ATOM 2451 C C . ASN A 1 304 ? -18.768 22.672 22.490 1.00 69.12 304 ASN A C 1
ATOM 2453 O O . ASN A 1 304 ? -18.462 23.717 21.932 1.00 69.12 304 ASN A O 1
ATOM 2457 N N . ARG A 1 305 ? -19.901 22.021 22.200 1.00 63.03 305 ARG A N 1
ATOM 2458 C CA . ARG A 1 305 ? -20.900 22.493 21.228 1.00 63.03 305 ARG A CA 1
ATOM 2459 C C . ARG A 1 305 ? -21.955 23.426 21.825 1.00 63.03 305 ARG A C 1
ATOM 2461 O O . ARG A 1 305 ? -22.684 24.062 21.072 1.00 63.03 305 ARG A O 1
ATOM 2468 N N . GLN A 1 306 ? -22.082 23.483 23.153 1.00 57.44 306 GLN A N 1
ATOM 2469 C CA . GLN A 1 306 ? -23.014 24.394 23.836 1.00 57.44 306 GLN A CA 1
ATOM 2470 C C . GLN A 1 306 ? -22.383 25.735 24.232 1.00 57.44 306 GLN A C 1
ATOM 2472 O O . GLN A 1 306 ? -23.110 26.643 24.636 1.00 57.44 306 GLN A O 1
ATOM 2477 N N . SER A 1 307 ? -21.054 25.838 24.153 1.00 53.22 307 SER A N 1
ATOM 2478 C CA . SER A 1 307 ? -20.263 27.049 24.411 1.00 53.22 307 SER A CA 1
ATOM 2479 C C . SER A 1 307 ? -19.998 27.834 23.137 1.00 53.22 307 SER A C 1
ATOM 2481 O O . SER A 1 307 ? -20.111 29.077 23.191 1.00 53.22 307 SER A O 1
#

Radius of gyration: 26.1 Å; chains: 1; bounding box: 63×43×71 Å

Sequence (307 aa):
MKGDYRWWPMGVREGGVDVKNVFRVWALRAWKGLYSRWMGLFLGVSLALLLGAFGYLLGPIVGQFIREGLSLNIFNFSRDELIALWGIHGTIIAFGLVALSFAWNSIRDIETDPDIIANIAHRLRSIELIAFLLMSNLLIGALVLRTPSQPVPTHIGLPAGILLIVGLGAILNRFWHVLDLLLHNSIDDKVEQYGKDHLSGDFHSPAGDFDTYLGHYFDASRREIDSERPEKLREKLRRVESLLEVLLENDDQMATDTELWDFVFNNYNSIYRRAVAQDNDELEQQVINSQSGVLWISMNQWRNRQS

Organism: NCBI:txid1487865

pLDDT: mean 76.14, std 15.73, range [26.73, 94.75]

Secondary structure (DSSP, 8-state):
-------S-S---SS---HHHHHHHHHHHHHTT-S-HHHHHHHHHHHHHHHHHHHHHHHHHHHHHIIIII---TT---HHHHHHHHHHHHHHHHHHHHHHHHHHHHHHTS-S-HHHHHHHHHHTTHHHHHHHHHHHHHHHHHHHHT--SSSPPHHHHHHHHHHHHHHHHHHHHHHHHHHHHHHTS-HHHHHHHHHHHHHSSSS---TTSHHHHHHHHHHHHHHHHHTT-HHHHHHHHHHHHHHHHHHHHH-TTGGG-HHHHHHHHHHHHHHHHHHHHTT-HHHHHHHHHHHHHHHHHHHHHHHHTT-

Foldseek 3Di:
DDPPPPPDPPPPDPDDDPVVVVVVLVVVCVVQLVDDLVVLLVLLLVVLVVLLVVQLVCQVVVVVCCVPPPVDCQLFAALVVLVVLLVVLVVLLVVLVVLVVVLLVVLVPDPADVVLSVSVVSSLSVSNLNSNSVSLSVLSVVLSVVDPDPGRRSSSSRSNNSSSVVNVVSSVVSSVVSCCPVPPDDVLNVLLVVLLVCLQQPDDDPPPCNCRSLVRLLVVLLVCLVVVNLVVNLVSLVSNLSSLLSNLVRDVCLLVDPVNVCSVVVSLVVSLVSNVVVVHPSSNVSSVVSVVSNVVSSVVSVVVVVD